Protein AF-A0A972IQ17-F1 (afdb_monomer_lite)

Structure (mmCIF, N/CA/C/O backbone):
data_AF-A0A972IQ17-F1
#
_entry.id   AF-A0A972IQ17-F1
#
loop_
_atom_site.group_PDB
_atom_site.id
_atom_site.type_symbol
_atom_site.label_atom_id
_atom_site.label_alt_id
_atom_site.label_comp_id
_atom_site.label_asym_id
_atom_site.label_entity_id
_atom_site.label_seq_id
_atom_site.pdbx_PDB_ins_code
_atom_site.Cartn_x
_atom_site.Cartn_y
_atom_site.Cartn_z
_atom_site.occupancy
_atom_site.B_iso_or_equiv
_atom_site.auth_seq_id
_atom_site.auth_comp_id
_atom_site.auth_asym_id
_atom_site.auth_atom_id
_atom_site.pdbx_PDB_model_num
ATOM 1 N N . MET A 1 1 ? -52.977 -58.923 52.162 1.00 53.78 1 MET A N 1
ATOM 2 C CA . MET A 1 1 ? -52.801 -57.461 52.337 1.00 53.78 1 MET A CA 1
ATOM 3 C C . MET A 1 1 ? -51.348 -56.978 52.207 1.00 53.78 1 MET A C 1
ATOM 5 O O . MET A 1 1 ? -51.153 -55.845 51.808 1.00 53.78 1 MET A O 1
ATOM 9 N N . LYS A 1 2 ? -50.311 -57.803 52.456 1.00 52.09 2 LYS A N 1
ATOM 10 C CA . LYS A 1 2 ? -48.898 -57.367 52.328 1.00 52.09 2 LYS A CA 1
ATOM 11 C C . LYS A 1 2 ? -48.381 -57.250 50.879 1.00 52.09 2 LYS A C 1
ATOM 13 O O . LYS A 1 2 ? -47.528 -56.421 50.600 1.00 52.09 2 LYS A O 1
ATOM 18 N N . LYS A 1 3 ? -48.922 -58.045 49.944 1.00 54.53 3 LYS A N 1
ATOM 19 C CA . LYS A 1 3 ? -48.469 -58.087 48.536 1.00 54.53 3 LYS A CA 1
ATOM 20 C C . LYS A 1 3 ? -48.989 -56.920 47.679 1.00 54.53 3 LYS A C 1
ATOM 22 O O . LYS A 1 3 ? -48.329 -56.532 46.728 1.00 54.53 3 LYS A O 1
ATOM 27 N N . THR A 1 4 ? -50.129 -56.328 48.043 1.00 55.25 4 THR A N 1
ATOM 28 C CA . THR A 1 4 ? -50.709 -55.159 47.355 1.00 55.25 4 THR A CA 1
ATOM 29 C C . THR A 1 4 ? -50.085 -53.835 47.806 1.00 55.25 4 THR A C 1
ATOM 31 O O . THR A 1 4 ? -50.036 -52.898 47.022 1.00 55.25 4 THR A O 1
ATOM 34 N N . MET A 1 5 ? -49.533 -53.765 49.025 1.00 56.53 5 MET A N 1
ATOM 35 C CA . MET A 1 5 ? -48.795 -52.586 49.510 1.00 56.53 5 MET A CA 1
ATOM 36 C C . MET A 1 5 ? -47.434 -52.408 48.827 1.00 56.53 5 MET A C 1
ATOM 38 O O . MET A 1 5 ? -47.007 -51.281 48.596 1.00 56.53 5 MET A O 1
ATOM 42 N N . LEU A 1 6 ? -46.765 -53.511 48.472 1.00 59.50 6 LEU A N 1
ATOM 43 C CA . LEU A 1 6 ? -45.456 -53.455 47.819 1.00 59.50 6 LEU A CA 1
ATOM 44 C C . LEU A 1 6 ? -45.562 -52.915 46.382 1.00 59.50 6 LEU A C 1
ATOM 46 O O . LEU A 1 6 ? -44.712 -52.141 45.954 1.00 59.50 6 LEU A O 1
ATOM 50 N N . GLY A 1 7 ? -46.643 -53.260 45.670 1.00 61.09 7 GLY A N 1
ATOM 51 C CA . GLY A 1 7 ? -46.911 -52.763 44.317 1.00 61.09 7 GLY A CA 1
ATOM 52 C C . GLY A 1 7 ? -47.202 -51.261 44.265 1.00 61.09 7 GLY A C 1
ATOM 53 O O . GLY A 1 7 ? -46.714 -50.584 43.368 1.00 61.09 7 GLY A O 1
ATOM 54 N N . VAL A 1 8 ? -47.923 -50.718 45.255 1.00 64.38 8 VAL A N 1
ATOM 55 C CA . VAL A 1 8 ? -48.221 -49.275 45.342 1.00 64.38 8 VAL A CA 1
ATOM 56 C C . VAL A 1 8 ? -46.969 -48.468 45.710 1.00 64.38 8 VAL A C 1
ATOM 58 O O . VAL A 1 8 ? -46.731 -47.422 45.117 1.00 64.38 8 VAL A O 1
ATOM 61 N N . CYS A 1 9 ? -46.103 -48.983 46.592 1.00 58.16 9 CYS A N 1
ATOM 62 C CA . CYS A 1 9 ? -44.811 -48.349 46.887 1.00 58.16 9 CYS A CA 1
ATOM 63 C C . CYS A 1 9 ? -43.863 -48.322 45.677 1.00 58.16 9 CYS A C 1
ATOM 65 O O . CYS A 1 9 ? -43.196 -47.314 45.464 1.00 58.16 9 CYS A O 1
ATOM 67 N N . LEU A 1 10 ? -43.818 -49.388 44.869 1.00 59.97 10 LEU A N 1
ATOM 68 C CA . LEU A 1 10 ? -42.999 -49.446 43.649 1.00 59.97 10 LEU A CA 1
ATOM 69 C C . LEU A 1 10 ? -43.520 -48.520 42.540 1.00 59.97 10 LEU A C 1
ATOM 71 O O . LEU A 1 10 ? -42.723 -47.938 41.808 1.00 59.97 10 LEU A O 1
ATOM 75 N N . LEU A 1 11 ? -44.839 -48.327 42.454 1.00 58.97 11 LEU A N 1
ATOM 76 C CA . LEU A 1 11 ? -45.450 -47.404 41.496 1.00 58.97 11 LEU A CA 1
ATOM 77 C C . LEU A 1 11 ? -45.234 -45.936 41.912 1.00 58.97 11 LEU A C 1
ATOM 79 O O . LEU A 1 11 ? -44.922 -45.103 41.063 1.00 58.97 11 LEU A O 1
ATOM 83 N N . CYS A 1 12 ? -45.268 -45.630 43.215 1.00 55.38 12 CYS A N 1
ATOM 84 C CA . CYS A 1 12 ? -44.908 -44.309 43.748 1.00 55.38 12 CYS A CA 1
ATOM 85 C C . CYS A 1 12 ? -43.408 -43.986 43.619 1.00 55.38 12 CYS A C 1
ATOM 87 O O . CYS A 1 12 ? -43.056 -42.821 43.441 1.00 55.38 12 CYS A O 1
ATOM 89 N N . LEU A 1 13 ? -42.524 -44.991 43.650 1.00 53.56 13 LEU A N 1
ATOM 90 C CA . LEU A 1 13 ? -41.079 -44.786 43.480 1.00 53.56 13 LEU A CA 1
ATOM 91 C C . LEU A 1 13 ? -40.700 -44.342 42.055 1.00 53.56 13 LEU A C 1
ATOM 93 O O . LEU A 1 13 ? -39.652 -43.735 41.865 1.00 53.56 13 LEU A O 1
ATOM 97 N N . SER A 1 14 ? -41.560 -44.597 41.061 1.00 49.41 14 SER A N 1
ATOM 98 C CA . SER A 1 14 ? -41.333 -44.177 39.669 1.00 49.41 14 SER A CA 1
ATOM 99 C C . SER A 1 14 ? -41.594 -42.684 39.405 1.00 49.41 14 SER A C 1
ATOM 101 O O . SER A 1 14 ? -41.177 -42.173 38.370 1.00 49.41 14 SER A O 1
ATOM 103 N N . VAL A 1 15 ? -42.236 -41.967 40.340 1.00 53.59 15 VAL A N 1
ATOM 104 C CA . VAL A 1 15 ? -42.603 -40.539 40.193 1.00 53.59 15 VAL A CA 1
ATOM 105 C C . VAL A 1 15 ? -41.709 -39.612 41.037 1.00 53.59 15 VAL A C 1
ATOM 107 O O . VAL A 1 15 ? -41.865 -38.396 41.021 1.00 53.59 15 VAL A O 1
ATOM 110 N N . ALA A 1 16 ? -40.701 -40.148 41.727 1.00 46.53 16 ALA A N 1
ATOM 111 C CA . ALA A 1 16 ? -39.749 -39.358 42.509 1.00 46.53 16 ALA A CA 1
ATOM 112 C C . ALA A 1 16 ? -38.417 -39.143 41.768 1.00 46.53 16 ALA A C 1
ATOM 114 O O . ALA A 1 16 ? -37.347 -39.347 42.332 1.00 46.53 16 ALA A O 1
ATOM 115 N N . ILE A 1 17 ? -38.467 -38.706 40.507 1.00 49.03 17 ILE A N 1
ATOM 116 C CA . ILE A 1 17 ? -37.318 -38.055 39.862 1.00 49.03 17 ILE A CA 1
ATOM 117 C C . ILE A 1 17 ? -37.620 -36.556 39.824 1.00 49.03 17 ILE A C 1
ATOM 119 O O . ILE A 1 17 ? -37.867 -35.977 38.774 1.00 49.03 17 ILE A O 1
ATOM 123 N N . PHE A 1 18 ? -37.579 -35.900 40.985 1.00 49.50 18 PHE A N 1
ATOM 124 C CA . PHE A 1 18 ? -37.233 -34.475 41.024 1.00 49.50 18 PHE A CA 1
ATOM 125 C C . PHE A 1 18 ? -35.706 -34.379 40.930 1.00 49.50 18 PHE A C 1
ATOM 127 O O . PHE A 1 18 ? -35.018 -33.964 41.856 1.00 49.50 18 PHE A O 1
ATOM 134 N N . GLY A 1 19 ? -35.173 -34.897 39.824 1.00 46.00 19 GLY A N 1
ATOM 135 C CA . GLY A 1 19 ? -33.771 -34.778 39.477 1.00 46.00 19 GLY A CA 1
ATOM 136 C C . GLY A 1 19 ? -33.577 -33.421 38.832 1.00 46.00 19 GLY A C 1
ATOM 137 O O . GLY A 1 19 ? -34.254 -33.116 37.851 1.00 46.00 19 GLY A O 1
ATOM 138 N N . VAL A 1 20 ? -32.682 -32.621 39.412 1.00 50.81 20 VAL A N 1
ATOM 139 C CA . VAL A 1 20 ? -32.040 -31.461 38.781 1.00 50.81 20 VAL A CA 1
ATOM 140 C C . VAL A 1 20 ? -31.928 -31.736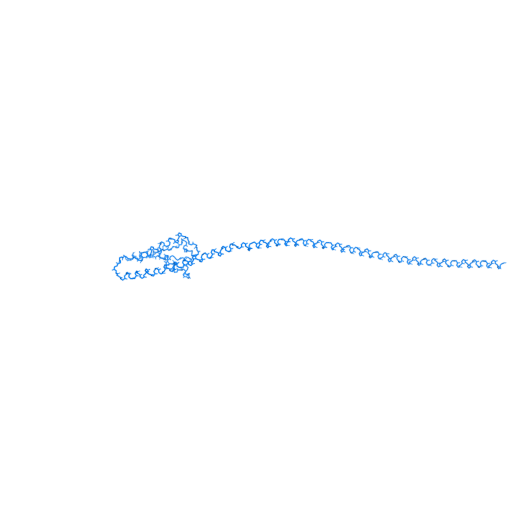 37.284 1.00 50.81 20 VAL A C 1
ATOM 142 O O . VAL A 1 20 ? -31.262 -32.696 36.910 1.00 50.81 20 VAL A O 1
ATOM 145 N N . ILE A 1 21 ? -32.624 -30.967 36.440 1.00 58.62 21 ILE A N 1
ATOM 146 C CA . ILE A 1 21 ? -32.480 -31.104 34.988 1.00 58.62 21 ILE A CA 1
ATOM 147 C C . ILE A 1 21 ? -31.038 -30.686 34.694 1.00 58.62 21 ILE A C 1
ATOM 149 O O . ILE A 1 21 ? -30.723 -29.506 34.875 1.00 58.62 21 ILE A O 1
ATOM 153 N N . PRO A 1 22 ? -30.141 -31.618 34.319 1.00 66.44 22 PRO A N 1
ATOM 154 C CA . PRO A 1 22 ? -28.774 -31.244 34.024 1.00 66.44 22 PRO A CA 1
ATOM 155 C C . PRO A 1 22 ? -28.810 -30.361 32.780 1.00 66.44 22 PRO A C 1
ATOM 157 O O . PRO A 1 22 ? -29.336 -30.758 31.738 1.00 66.44 22 PRO A O 1
ATOM 160 N N . LEU A 1 23 ? -28.291 -29.143 32.909 1.00 80.88 23 LEU A N 1
ATOM 161 C CA . LEU A 1 23 ? -28.178 -28.241 31.775 1.00 80.88 23 LEU A CA 1
ATOM 162 C C . LEU A 1 23 ? -27.170 -28.823 30.789 1.00 80.88 23 LEU A C 1
ATOM 164 O O . LEU A 1 23 ? -26.055 -29.188 31.164 1.00 80.88 23 LEU A O 1
ATOM 168 N N . LYS A 1 24 ? -27.564 -28.908 29.521 1.00 84.38 24 LYS A N 1
ATOM 169 C CA . LYS A 1 24 ? -26.762 -29.527 28.458 1.00 84.38 24 LYS A CA 1
ATOM 170 C C . LYS A 1 24 ? -25.405 -28.840 28.256 1.00 84.38 24 LYS A C 1
ATOM 172 O O . LYS A 1 24 ? -24.442 -29.484 27.850 1.00 84.38 24 LYS A O 1
ATOM 177 N N . ASP A 1 25 ? -25.353 -27.539 28.495 1.00 85.62 25 ASP A N 1
ATOM 178 C CA . ASP A 1 25 ? -24.248 -26.636 28.174 1.00 85.62 25 ASP A CA 1
ATOM 179 C C . ASP A 1 25 ? -23.495 -26.110 29.405 1.00 85.62 25 ASP A C 1
ATOM 181 O O . ASP A 1 25 ? -22.476 -25.443 29.255 1.00 85.62 25 ASP A O 1
ATOM 185 N N . VAL A 1 26 ? -23.943 -26.444 30.617 1.00 87.31 26 VAL A N 1
ATOM 186 C CA . VAL A 1 26 ? -23.238 -26.110 31.860 1.00 87.31 26 VAL A CA 1
ATOM 187 C C . VAL A 1 26 ? -22.813 -27.413 32.524 1.00 87.31 26 VAL A C 1
ATOM 189 O O . VAL A 1 26 ? -23.532 -27.987 33.338 1.00 87.31 26 VAL A O 1
ATOM 192 N N . THR A 1 27 ? -21.643 -27.920 32.131 1.00 87.06 27 THR A N 1
ATOM 193 C CA . THR A 1 27 ? -21.085 -29.163 32.681 1.00 87.06 27 THR A CA 1
ATOM 194 C C . THR A 1 27 ? -20.541 -28.954 34.100 1.00 87.06 27 THR A C 1
ATOM 196 O O . THR A 1 27 ? -20.173 -27.830 34.439 1.00 87.06 27 THR A O 1
ATOM 199 N N . PRO A 1 28 ? -20.388 -30.013 34.923 1.00 85.06 28 PRO A N 1
ATOM 200 C CA . PRO A 1 28 ? -19.827 -29.904 36.279 1.00 85.06 28 PRO A CA 1
ATOM 201 C C . PRO A 1 28 ? -18.437 -29.259 36.375 1.00 85.06 28 PRO A C 1
ATOM 203 O O . PRO A 1 28 ? -18.060 -28.753 37.424 1.00 85.06 28 PRO A O 1
ATOM 206 N N . SER A 1 29 ? -17.662 -29.272 35.287 1.00 87.25 29 SER A N 1
ATOM 207 C CA . SER A 1 29 ? -16.348 -28.626 35.201 1.00 87.25 29 SER A CA 1
ATOM 208 C C . SER A 1 29 ? -16.414 -27.133 34.851 1.00 87.25 29 SER A C 1
ATOM 210 O O . SER A 1 29 ? -15.381 -26.467 34.830 1.00 87.25 29 SER A O 1
ATOM 212 N N . HIS A 1 30 ? -17.590 -26.610 34.496 1.00 88.88 30 HIS A N 1
ATOM 213 C CA . HIS A 1 30 ? -17.769 -25.220 34.098 1.00 88.88 30 HIS A CA 1
ATOM 214 C C . HIS A 1 30 ? -17.728 -24.309 35.332 1.00 88.88 30 HIS A C 1
ATOM 216 O O . HIS A 1 30 ? -18.384 -24.583 36.332 1.00 88.88 30 HIS A O 1
ATOM 222 N N . TRP A 1 31 ? -17.012 -23.184 35.259 1.00 91.25 31 TRP A N 1
ATOM 223 C CA . TRP A 1 31 ? -16.843 -22.260 36.395 1.00 91.25 31 TRP A CA 1
ATOM 224 C C . TRP A 1 31 ? -18.179 -21.755 36.971 1.00 91.25 31 TRP A C 1
ATOM 226 O O . TRP A 1 31 ? -18.290 -21.491 38.164 1.00 91.25 31 TRP A O 1
ATOM 236 N N . ALA A 1 32 ? -19.204 -21.633 36.122 1.00 89.19 32 ALA A N 1
ATOM 237 C CA . ALA A 1 32 ? -20.535 -21.171 36.511 1.00 89.19 32 ALA A CA 1
ATOM 238 C C . ALA A 1 32 ? -21.456 -22.287 37.034 1.00 89.19 32 ALA A C 1
ATOM 240 O O . ALA A 1 32 ? -22.571 -21.984 37.453 1.00 89.19 32 ALA A O 1
ATOM 241 N N . TYR A 1 33 ? -21.028 -23.554 37.001 1.00 89.25 33 TYR A N 1
ATOM 242 C CA . TYR A 1 33 ? -21.880 -24.710 37.287 1.00 89.25 33 TYR A CA 1
ATOM 243 C C . TYR A 1 33 ? -22.588 -24.602 38.637 1.00 89.25 33 TYR A C 1
ATOM 245 O O . TYR A 1 33 ? -23.817 -24.591 38.685 1.00 89.25 33 TYR A O 1
ATOM 253 N N . GLU A 1 34 ? -21.827 -24.421 39.717 1.00 88.56 34 GLU A N 1
ATOM 254 C CA . GLU A 1 34 ? -22.381 -24.341 41.074 1.00 88.56 34 GLU A CA 1
ATOM 255 C C . GLU A 1 34 ? -23.342 -23.157 41.231 1.00 88.56 34 GLU A C 1
ATOM 257 O O . GLU A 1 34 ? -24.411 -23.281 41.827 1.00 88.56 34 GLU A O 1
ATOM 262 N N . SER A 1 35 ? -22.990 -22.008 40.646 1.00 89.69 35 SER A N 1
ATOM 263 C CA . SER A 1 35 ? -23.798 -20.788 40.730 1.00 89.69 35 SER A CA 1
ATOM 264 C C . SER A 1 35 ? -25.118 -20.936 39.976 1.00 89.69 35 SER A C 1
ATOM 266 O O . SER A 1 35 ? -26.182 -20.601 40.498 1.00 89.69 35 SER A O 1
ATOM 268 N N . VAL A 1 36 ? -25.066 -21.458 38.751 1.00 89.25 36 VAL A N 1
ATOM 269 C CA . VAL A 1 36 ? -26.247 -21.656 37.905 1.00 89.25 36 VAL A CA 1
ATOM 270 C C . VAL A 1 36 ? -27.157 -22.721 38.507 1.00 89.25 36 VAL A C 1
ATOM 272 O O . VAL A 1 36 ? -28.363 -22.493 38.614 1.00 89.25 36 VAL A O 1
ATOM 275 N N . GLN A 1 37 ? -26.591 -23.840 38.967 1.00 87.56 37 GLN A N 1
ATOM 276 C CA . GLN A 1 37 ? -27.351 -24.897 39.626 1.00 87.56 37 GLN A CA 1
ATOM 277 C C . GLN A 1 37 ? -28.067 -24.355 40.868 1.00 87.56 37 GLN A C 1
ATOM 279 O O . GLN A 1 37 ? -29.280 -24.523 40.994 1.00 87.56 37 GLN A O 1
ATOM 284 N N . TYR A 1 38 ? -27.359 -23.621 41.731 1.00 87.44 38 TYR A N 1
ATOM 285 C CA . TYR A 1 38 ? -27.950 -23.018 42.924 1.00 87.44 38 TYR A CA 1
ATOM 286 C C . TYR A 1 38 ? -29.120 -22.085 42.582 1.00 87.44 38 TYR A C 1
ATOM 288 O O . TYR A 1 38 ? -30.189 -22.157 43.191 1.00 87.44 38 TYR A O 1
ATOM 296 N N . LEU A 1 39 ? -28.960 -21.215 41.582 1.00 89.12 39 LEU A N 1
ATOM 297 C CA . LEU A 1 39 ? -30.011 -20.273 41.192 1.00 89.12 39 LEU A CA 1
ATOM 298 C C . LEU A 1 39 ? -31.231 -20.962 40.563 1.00 89.12 39 LEU A C 1
ATOM 300 O O . LEU A 1 39 ? -32.353 -20.481 40.750 1.00 89.12 39 LEU A O 1
ATOM 304 N N . ILE A 1 40 ? -31.036 -22.078 39.858 1.00 87.44 40 ILE A N 1
ATOM 305 C CA . ILE A 1 40 ? -32.126 -22.904 39.320 1.00 87.44 40 ILE A CA 1
ATOM 306 C C . ILE A 1 40 ? -32.856 -23.640 40.442 1.00 87.44 40 ILE A C 1
ATOM 308 O O . ILE A 1 40 ? -34.085 -23.615 40.486 1.00 87.44 40 ILE A O 1
ATOM 312 N N . GLU A 1 41 ? -32.128 -24.221 41.397 1.00 85.44 41 GLU A N 1
ATOM 313 C CA . GLU A 1 41 ? -32.715 -24.874 42.575 1.00 85.44 41 GLU A CA 1
ATOM 314 C C . GLU A 1 41 ? -33.543 -23.901 43.421 1.00 85.44 41 GLU A C 1
ATOM 316 O O . GLU A 1 41 ? -34.579 -24.265 43.981 1.00 85.44 41 GLU A O 1
ATOM 321 N N . LYS A 1 42 ? -33.119 -22.634 43.495 1.00 86.31 42 LYS A N 1
ATOM 322 C CA . LYS A 1 42 ? -33.891 -21.564 44.142 1.00 86.31 42 LYS A CA 1
ATOM 323 C C . LYS A 1 42 ? -35.027 -21.013 43.272 1.00 86.31 42 LYS A C 1
ATOM 325 O O . LYS A 1 42 ? -35.807 -20.199 43.758 1.00 86.31 42 LYS A O 1
ATOM 330 N N . GLY A 1 43 ? -35.149 -21.435 42.014 1.00 86.19 43 GLY A N 1
ATOM 331 C CA . GLY A 1 43 ? -36.178 -20.973 41.076 1.00 86.19 43 GLY A CA 1
ATOM 332 C C . GLY A 1 43 ? -35.986 -19.536 40.574 1.00 86.19 43 GLY A C 1
ATOM 333 O O . GLY A 1 43 ? -36.906 -18.971 39.967 1.00 86.19 43 GLY A O 1
ATOM 334 N N . ILE A 1 44 ? -34.813 -18.939 40.822 1.00 89.25 44 ILE A N 1
ATOM 335 C CA . ILE A 1 44 ? -34.443 -17.586 40.374 1.00 89.25 44 ILE A CA 1
ATOM 336 C C . ILE A 1 44 ? -34.221 -17.597 38.863 1.00 89.25 44 ILE A C 1
ATOM 338 O O . ILE A 1 44 ? -34.775 -16.758 38.150 1.00 89.25 44 ILE A O 1
ATOM 342 N N . LEU A 1 45 ? -33.458 -18.581 38.387 1.00 88.69 45 LEU A N 1
ATOM 343 C CA . LEU A 1 45 ? -33.209 -18.828 36.971 1.00 88.69 45 LEU A CA 1
ATOM 344 C C . LEU A 1 45 ? -33.934 -20.093 36.513 1.00 88.69 45 LEU A C 1
ATOM 346 O O . LEU A 1 45 ? -34.264 -20.968 37.310 1.00 88.69 45 LEU A O 1
ATOM 350 N N . THR A 1 46 ? -34.182 -20.180 35.213 1.00 83.81 46 THR A N 1
ATOM 351 C CA . THR A 1 46 ? -34.757 -21.357 34.557 1.00 83.81 46 THR A CA 1
ATOM 352 C C . THR A 1 46 ? -33.981 -21.617 33.276 1.00 83.81 46 THR A C 1
ATOM 354 O O . THR A 1 46 ? -33.692 -20.667 32.549 1.00 83.81 46 THR A O 1
ATOM 357 N N . GLY A 1 47 ? -33.664 -22.882 32.998 1.00 81.38 47 GLY A N 1
ATOM 358 C CA . GLY A 1 47 ? -33.147 -23.281 31.691 1.00 81.38 47 GLY A CA 1
ATOM 359 C C . GLY A 1 47 ? -34.185 -23.085 30.583 1.00 81.38 47 GLY A C 1
ATOM 360 O O . GLY A 1 47 ? -35.370 -22.844 30.839 1.00 81.38 47 GLY A O 1
ATOM 361 N N . LEU A 1 48 ? -33.730 -23.191 29.345 1.00 83.31 48 LEU A N 1
ATOM 362 C CA . LEU A 1 48 ? -34.564 -23.161 28.154 1.00 83.31 48 LEU A CA 1
ATOM 363 C C . LEU A 1 48 ? -35.279 -24.507 27.943 1.00 83.31 48 LEU A C 1
ATOM 365 O O . LEU A 1 48 ? -34.862 -25.528 28.496 1.00 83.31 48 LEU A O 1
ATOM 369 N N . PRO A 1 49 ? -36.350 -24.544 27.125 1.00 82.44 49 PRO A N 1
ATOM 370 C CA . PRO A 1 49 ? -37.097 -25.776 26.854 1.00 82.44 49 PRO A CA 1
ATOM 371 C C . PRO A 1 49 ? -36.258 -26.899 26.231 1.00 82.44 49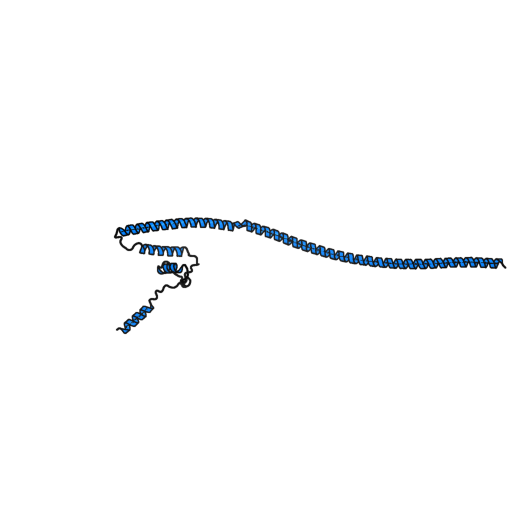 PRO A C 1
ATOM 373 O O . PRO A 1 49 ? -36.613 -28.067 26.347 1.00 82.44 49 PRO A O 1
ATOM 376 N N . ASP A 1 50 ? -35.152 -26.550 25.570 1.00 81.50 50 ASP A N 1
ATOM 377 C CA . ASP A 1 50 ? -34.196 -27.491 24.980 1.00 81.50 50 ASP A CA 1
ATOM 378 C C . ASP A 1 50 ? -33.180 -28.053 25.996 1.00 81.50 50 ASP A C 1
ATOM 380 O O . ASP A 1 50 ? -32.307 -28.843 25.629 1.00 81.50 50 ASP A O 1
ATOM 384 N N . GLY A 1 51 ? -33.291 -27.655 27.268 1.00 82.06 51 GLY A N 1
ATOM 385 C CA . GLY A 1 51 ? -32.407 -28.073 28.352 1.00 82.06 51 GLY A CA 1
ATOM 386 C C . GLY A 1 51 ? -31.074 -27.324 28.401 1.00 82.06 51 GLY A C 1
ATOM 387 O O . GLY A 1 51 ? -30.180 -27.759 29.125 1.00 82.06 51 GLY A O 1
ATOM 388 N N . SER A 1 52 ? -30.908 -26.233 27.648 1.00 87.06 52 SER A N 1
ATOM 389 C CA . SER A 1 52 ? -29.716 -25.375 27.704 1.00 87.06 52 SER A CA 1
ATOM 390 C C . SER A 1 52 ? -29.908 -24.153 28.612 1.00 87.06 52 SER A C 1
ATOM 392 O O . SER A 1 52 ? -31.030 -23.762 28.933 1.00 87.06 52 SER A O 1
ATOM 394 N N . PHE A 1 53 ? -28.811 -23.544 29.050 1.00 87.38 53 PHE A N 1
ATOM 395 C CA . PHE A 1 53 ? -28.788 -22.280 29.789 1.00 87.38 53 PHE A CA 1
ATOM 396 C C . PHE A 1 53 ? -28.438 -21.086 28.892 1.00 87.38 53 PHE A C 1
ATOM 398 O O . PHE A 1 53 ? -28.908 -19.979 29.136 1.00 87.38 53 PHE A O 1
ATOM 405 N N . GLN A 1 54 ? -27.643 -21.326 27.847 1.00 87.69 54 GLN A N 1
ATOM 406 C CA . GLN A 1 54 ? -27.071 -20.353 26.918 1.00 87.69 54 GLN A CA 1
ATOM 407 C C . GLN A 1 54 ? -26.280 -19.246 27.624 1.00 87.69 54 GLN A C 1
ATOM 409 O O . GLN A 1 54 ? -26.560 -18.063 27.458 1.00 87.69 54 GLN A O 1
ATOM 414 N N . GLY A 1 55 ? -25.256 -19.629 28.393 1.00 82.69 55 GLY A N 1
ATOM 415 C CA . GLY A 1 55 ? -24.443 -18.681 29.173 1.00 82.69 55 GLY A CA 1
ATOM 416 C C . GLY A 1 55 ? -23.758 -17.575 28.354 1.00 82.69 55 GLY A C 1
ATOM 417 O O . GLY A 1 55 ? -23.549 -16.484 28.873 1.00 82.69 55 GLY A O 1
ATOM 418 N N . GLU A 1 56 ? -23.463 -17.831 27.077 1.00 84.00 56 GLU A N 1
ATOM 419 C CA . GLU A 1 56 ? -22.846 -16.864 26.152 1.00 84.00 56 GLU A CA 1
ATOM 420 C C . GLU A 1 56 ? -23.867 -15.939 25.458 1.00 84.00 56 GLU A C 1
ATOM 422 O O . GLU A 1 56 ? -23.489 -15.015 24.737 1.00 84.00 56 GLU A O 1
ATOM 427 N N . ALA A 1 57 ? -25.172 -16.177 25.629 1.00 84.75 57 ALA A N 1
ATOM 428 C CA . ALA A 1 57 ? -26.205 -15.346 25.020 1.00 84.75 57 ALA A CA 1
ATOM 429 C C . ALA A 1 57 ? -26.417 -14.039 25.801 1.00 84.75 57 ALA A C 1
ATOM 431 O O . ALA A 1 57 ? -26.292 -13.974 27.025 1.00 84.75 57 ALA A O 1
ATOM 432 N N . TYR A 1 58 ? -26.806 -12.978 25.089 1.00 84.62 58 TYR A N 1
ATOM 433 C CA . TYR A 1 58 ? -27.120 -11.698 25.719 1.00 84.62 58 TYR A CA 1
ATOM 434 C C . TYR A 1 58 ? -28.366 -11.800 26.607 1.00 84.62 58 TYR A C 1
ATOM 436 O O . TYR A 1 58 ? -29.460 -12.121 26.142 1.00 84.62 58 TYR A O 1
ATOM 444 N N . LEU A 1 59 ? -28.214 -11.438 27.883 1.00 85.31 59 LEU A N 1
ATOM 445 C CA . LEU A 1 59 ? -29.326 -11.321 28.821 1.00 85.31 59 LEU A CA 1
ATOM 446 C C . LEU A 1 59 ? -30.165 -10.077 28.503 1.00 85.31 59 LEU A C 1
ATOM 448 O O . LEU A 1 59 ? -29.672 -8.947 28.542 1.00 85.31 59 LEU A O 1
ATOM 452 N N . THR A 1 60 ? -31.459 -10.256 28.237 1.00 88.50 60 THR A N 1
ATOM 453 C CA . THR A 1 60 ? -32.355 -9.110 28.026 1.00 88.50 60 THR A CA 1
ATOM 454 C C . THR A 1 60 ? -32.650 -8.387 29.342 1.00 88.50 60 THR A C 1
ATOM 456 O O . THR A 1 60 ? -32.719 -8.995 30.413 1.00 88.50 60 THR A O 1
ATOM 459 N N . ARG A 1 61 ? -32.925 -7.076 29.268 1.00 87.25 61 ARG A N 1
ATOM 460 C CA . ARG A 1 61 ? -33.337 -6.281 30.443 1.00 87.25 61 ARG A CA 1
ATOM 461 C C . ARG A 1 61 ? -34.564 -6.875 31.151 1.00 87.25 61 ARG A C 1
ATOM 463 O O . ARG A 1 61 ? -34.602 -6.880 32.374 1.00 87.25 61 ARG A O 1
ATOM 470 N N . TYR A 1 62 ? -35.521 -7.431 30.401 1.00 87.69 62 TYR A N 1
ATOM 471 C CA . TYR A 1 62 ? -36.703 -8.095 30.963 1.00 87.69 62 TYR A CA 1
ATOM 472 C C . TYR A 1 62 ? -36.342 -9.342 31.777 1.00 87.69 62 TYR A C 1
ATOM 474 O O . TYR A 1 62 ? -36.816 -9.499 32.901 1.00 87.69 62 TYR A O 1
ATOM 482 N N . GLN A 1 63 ? -35.477 -10.207 31.242 1.00 84.38 63 GLN A N 1
ATOM 483 C CA . GLN A 1 63 ? -35.033 -11.414 31.946 1.00 84.38 63 GLN A CA 1
ATOM 484 C C . GLN A 1 63 ? -34.248 -11.066 33.214 1.00 84.38 63 GLN A C 1
ATOM 486 O O . GLN A 1 63 ? -34.477 -11.672 34.261 1.00 84.38 63 GLN A O 1
ATOM 491 N N . PHE A 1 64 ? -33.389 -10.043 33.148 1.00 88.44 64 PHE A N 1
ATOM 492 C CA . PHE A 1 64 ? -32.668 -9.548 34.317 1.00 88.44 64 PHE A CA 1
ATOM 493 C C . PHE A 1 64 ? -33.622 -9.053 35.417 1.00 88.44 64 PHE A C 1
ATOM 495 O O . PHE A 1 64 ? -33.500 -9.466 36.571 1.00 88.44 64 PHE A O 1
ATOM 502 N N . SER A 1 65 ? -34.616 -8.225 35.072 1.00 89.06 65 SER A N 1
ATOM 503 C CA . SER A 1 65 ? -35.592 -7.708 36.042 1.00 89.06 65 SER A CA 1
ATOM 504 C C . SER A 1 65 ? -36.403 -8.818 36.717 1.00 89.06 65 SER A C 1
ATOM 506 O O . SER A 1 65 ? -36.609 -8.773 37.930 1.00 89.06 65 SER A O 1
ATOM 508 N N . VAL A 1 66 ? -36.828 -9.837 35.962 1.00 89.56 66 VAL A N 1
ATOM 509 C CA . VAL A 1 66 ? -37.571 -10.982 36.515 1.00 89.56 66 VAL A CA 1
ATOM 510 C C . VAL A 1 66 ? -36.704 -11.790 37.485 1.00 89.56 66 VAL A C 1
ATOM 512 O O . VAL A 1 66 ? -37.173 -12.142 38.569 1.00 89.56 66 VAL A O 1
ATOM 515 N N . ALA A 1 67 ? -35.443 -12.054 37.133 1.00 89.12 67 ALA A N 1
ATOM 516 C CA . ALA A 1 67 ? -34.513 -12.759 38.014 1.00 89.12 67 ALA A CA 1
ATOM 517 C C . ALA A 1 67 ? -34.262 -11.976 39.316 1.00 89.12 67 ALA A C 1
ATOM 519 O O . ALA A 1 67 ? -34.307 -12.555 40.402 1.00 89.12 67 ALA A O 1
ATOM 520 N N . MET A 1 68 ? -34.085 -10.653 39.229 1.00 91.88 68 MET A N 1
ATOM 521 C CA . MET A 1 68 ? -33.919 -9.792 40.406 1.00 91.88 68 MET A CA 1
ATOM 522 C C . MET A 1 68 ? -35.144 -9.787 41.314 1.00 91.88 68 MET A C 1
ATOM 524 O O . MET A 1 68 ? -35.005 -9.947 42.525 1.00 91.88 68 MET A O 1
ATOM 528 N N . TYR A 1 69 ? -36.346 -9.684 40.749 1.00 91.69 69 TYR A N 1
ATOM 529 C CA . TYR A 1 69 ? -37.580 -9.731 41.532 1.00 91.69 69 TYR A CA 1
ATOM 530 C C . TYR A 1 69 ? -37.726 -11.046 42.315 1.00 91.69 69 TYR A C 1
ATOM 532 O O . TYR A 1 69 ? -38.046 -11.037 43.504 1.00 91.69 69 TYR A O 1
ATOM 540 N N . LYS A 1 70 ? -37.422 -12.184 41.679 1.00 90.19 70 LYS A N 1
ATOM 541 C CA . LYS A 1 70 ? -37.437 -13.498 42.341 1.00 90.19 70 LYS A CA 1
ATOM 542 C C . LYS A 1 70 ? -36.375 -13.615 43.436 1.00 90.19 70 LYS A C 1
ATOM 544 O O . LYS A 1 70 ? -36.650 -14.177 44.495 1.00 90.19 70 LYS A O 1
ATOM 549 N N . ALA A 1 71 ? -35.179 -13.080 43.198 1.00 89.44 71 ALA A N 1
ATOM 550 C CA . ALA A 1 71 ? -34.115 -13.061 44.196 1.00 89.44 71 ALA A CA 1
ATOM 551 C C . ALA A 1 71 ? -34.515 -12.234 45.431 1.00 89.44 71 ALA A C 1
ATOM 553 O O . ALA A 1 71 ? -34.328 -12.700 46.555 1.00 89.44 71 ALA A O 1
ATOM 554 N N . PHE A 1 72 ? -35.134 -11.062 45.240 1.00 86.50 72 PHE A N 1
ATOM 555 C CA . PHE A 1 72 ? -35.623 -10.236 46.348 1.00 86.50 72 PHE A CA 1
ATOM 556 C C . PHE A 1 72 ? -36.715 -10.924 47.164 1.00 86.50 72 PHE A C 1
ATOM 558 O O . PHE A 1 72 ? -36.614 -10.945 48.386 1.00 86.50 72 PHE A O 1
ATOM 565 N N . GLN A 1 73 ? -37.688 -11.580 46.528 1.00 86.06 73 GLN A N 1
ATOM 566 C CA . GLN A 1 73 ? -38.708 -12.335 47.268 1.00 86.06 73 GLN A CA 1
ATOM 567 C C . GLN A 1 73 ? -38.114 -13.453 48.134 1.00 86.06 73 GLN A C 1
ATOM 569 O O . GLN A 1 73 ? -38.567 -13.697 49.252 1.00 86.06 73 GLN A O 1
ATOM 574 N N . LEU A 1 74 ? -37.090 -14.150 47.632 1.00 84.50 74 LEU A N 1
ATOM 575 C CA . LEU A 1 74 ? -36.404 -15.177 48.415 1.00 84.50 74 LEU A CA 1
ATOM 576 C C . LEU A 1 74 ? -35.637 -14.584 49.594 1.00 84.50 74 LEU A C 1
ATOM 578 O O . LEU A 1 74 ? -35.591 -15.207 50.654 1.00 84.50 74 LEU A O 1
ATOM 582 N N . LEU A 1 75 ? -35.040 -13.406 49.415 1.00 82.69 75 LEU A N 1
ATOM 583 C CA . LEU A 1 75 ? -34.384 -12.684 50.498 1.00 82.69 75 LEU A CA 1
ATOM 584 C C . LEU A 1 75 ? -35.399 -12.237 51.550 1.00 82.69 75 LEU A C 1
ATOM 586 O O . LEU A 1 75 ? -35.187 -12.526 52.720 1.00 82.69 75 LEU A O 1
ATOM 590 N N . GLU A 1 76 ? -36.521 -11.637 51.156 1.00 76.88 76 GLU A N 1
ATOM 591 C CA . GLU A 1 76 ? -37.584 -11.216 52.082 1.00 76.88 76 GLU A CA 1
ATOM 592 C C . GLU A 1 76 ? -38.137 -12.395 52.892 1.00 76.88 76 GLU A C 1
ATOM 594 O O . GLU A 1 76 ? -38.258 -12.307 54.114 1.00 76.88 76 GLU A O 1
ATOM 599 N N . ARG A 1 77 ? -38.383 -13.537 52.237 1.00 75.38 77 ARG A N 1
ATOM 600 C CA . ARG A 1 77 ? -38.874 -14.752 52.903 1.00 75.38 77 ARG A CA 1
ATOM 601 C C . ARG A 1 77 ? -37.888 -15.318 53.929 1.00 75.38 77 ARG A C 1
ATOM 603 O O . ARG A 1 77 ? -38.316 -15.871 54.936 1.00 75.38 77 ARG A O 1
ATOM 610 N N . ASN A 1 78 ? -36.586 -15.233 53.663 1.00 70.38 78 ASN A N 1
ATOM 611 C CA . ASN A 1 78 ? -35.556 -15.786 54.549 1.00 70.38 78 ASN A CA 1
ATOM 612 C C . ASN A 1 78 ? -35.061 -14.775 55.598 1.00 70.38 78 ASN A C 1
ATOM 614 O O . ASN A 1 78 ? -34.506 -15.189 56.611 1.00 70.38 78 ASN A O 1
ATOM 618 N N . ALA A 1 79 ? -35.243 -13.473 55.362 1.00 64.75 79 ALA A N 1
ATOM 619 C CA . ALA A 1 79 ? -34.834 -12.406 56.272 1.00 64.75 79 ALA A CA 1
ATOM 620 C C . ALA A 1 79 ? -35.842 -12.166 57.410 1.00 64.75 79 ALA A C 1
ATOM 622 O O . ALA A 1 79 ? -35.464 -11.593 58.428 1.00 64.75 79 ALA A O 1
ATOM 623 N N . PHE A 1 80 ? -37.092 -12.626 57.271 1.00 58.94 80 PHE A N 1
ATOM 624 C CA . PHE A 1 80 ? -38.131 -12.456 58.291 1.00 58.94 80 PHE A CA 1
ATOM 625 C C . PHE A 1 80 ? -38.956 -13.741 58.514 1.00 58.94 80 PHE A C 1
ATOM 627 O O . PHE A 1 80 ? -40.117 -13.811 58.101 1.00 58.94 80 PHE A O 1
ATOM 634 N N . PRO A 1 81 ? -38.402 -14.780 59.171 1.00 52.94 81 PRO A N 1
ATOM 635 C CA . PRO A 1 81 ? -39.234 -15.785 59.825 1.00 52.94 81 PRO A CA 1
ATOM 636 C C . PRO A 1 81 ? -39.979 -15.100 60.987 1.00 52.94 81 PRO A C 1
ATOM 638 O O . PRO A 1 81 ? -39.430 -14.214 61.633 1.00 52.94 81 PRO A O 1
ATOM 641 N N . GLY A 1 82 ? -41.248 -15.444 61.197 1.00 57.97 82 GLY A N 1
ATOM 642 C CA . GLY A 1 82 ? -42.163 -14.712 62.080 1.00 57.97 82 GLY A CA 1
ATOM 643 C C . GLY A 1 82 ? -41.632 -14.346 63.480 1.00 57.97 82 GLY A C 1
ATOM 644 O O . GLY A 1 82 ? -40.886 -15.096 64.092 1.00 57.97 82 GLY A O 1
ATOM 645 N N . GLU A 1 83 ? -42.117 -13.196 63.964 1.00 51.44 83 GLU A N 1
ATOM 646 C CA . GLU A 1 83 ? -42.173 -12.739 65.366 1.00 51.44 83 GLU A CA 1
ATOM 647 C C . GLU A 1 83 ? -40.832 -12.545 66.119 1.00 51.44 83 GLU A C 1
ATOM 649 O O . GLU A 1 83 ? -40.302 -13.432 66.779 1.00 51.44 83 GLU A O 1
ATOM 654 N N . VAL A 1 84 ? -40.312 -11.308 66.087 1.00 53.62 84 VAL A N 1
ATOM 655 C CA . VAL A 1 84 ? -39.114 -10.852 66.825 1.00 53.62 84 VAL A CA 1
ATOM 656 C C . VAL A 1 84 ? -39.379 -10.881 68.336 1.00 53.62 84 VAL A C 1
ATOM 658 O O . VAL A 1 84 ? -40.108 -10.029 68.840 1.00 53.62 84 VAL A O 1
ATOM 661 N N . THR A 1 85 ? -38.793 -11.834 69.072 1.00 53.22 85 THR A N 1
ATOM 662 C CA . THR A 1 85 ? -39.062 -12.000 70.519 1.00 53.22 85 THR A CA 1
ATOM 663 C C . THR A 1 85 ? -37.864 -11.774 71.455 1.00 53.22 85 THR A C 1
ATOM 665 O O . THR A 1 85 ? -38.074 -11.755 72.665 1.00 53.22 85 THR A O 1
ATOM 668 N N . SER A 1 86 ? -36.627 -11.550 70.975 1.00 55.69 86 SER A N 1
ATOM 669 C CA . SER A 1 86 ? -35.454 -11.390 71.866 1.00 55.69 86 SER A CA 1
ATOM 670 C C . SER A 1 86 ? -34.478 -10.273 71.461 1.00 55.69 86 SER A C 1
ATOM 672 O O . SER A 1 86 ? -34.171 -10.067 70.292 1.00 55.69 86 SER A O 1
ATOM 674 N N . THR A 1 87 ? -33.902 -9.569 72.447 1.00 56.91 87 THR A N 1
ATOM 675 C CA . THR A 1 87 ? -32.898 -8.493 72.257 1.00 56.91 87 THR A CA 1
ATOM 676 C C . THR A 1 87 ? -31.595 -8.952 71.589 1.00 56.91 87 THR A C 1
ATOM 678 O O . THR A 1 87 ? -30.859 -8.133 71.040 1.00 56.91 87 THR A O 1
ATOM 681 N N . GLN A 1 88 ? -31.327 -10.258 71.593 1.00 59.22 88 GLN A N 1
ATOM 682 C CA . GLN A 1 88 ? -30.212 -10.899 70.893 1.00 59.22 88 GLN A CA 1
ATOM 683 C C . GLN A 1 88 ? -30.410 -10.930 69.361 1.00 59.22 88 GLN A C 1
ATOM 685 O O . GLN A 1 88 ? -29.434 -10.902 68.607 1.00 59.22 88 GLN A O 1
ATOM 690 N N . ASP A 1 89 ? -31.660 -10.890 68.891 1.00 64.19 89 ASP A N 1
ATOM 691 C CA . ASP A 1 89 ? -31.982 -10.805 67.462 1.00 64.19 89 ASP A CA 1
ATOM 692 C C . ASP A 1 89 ? -31.733 -9.388 66.928 1.00 64.19 89 ASP A C 1
ATOM 694 O O . ASP A 1 89 ? -31.245 -9.212 65.814 1.00 64.19 89 ASP A O 1
ATOM 698 N N . LEU A 1 90 ? -31.962 -8.362 67.755 1.00 68.81 90 LEU A N 1
ATOM 699 C CA . LEU A 1 90 ? -31.735 -6.959 67.390 1.00 68.81 90 LEU A CA 1
ATOM 700 C C . LEU A 1 90 ? -30.255 -6.642 67.123 1.00 68.81 90 LEU A C 1
ATOM 702 O O . LEU A 1 90 ? -29.952 -5.895 66.193 1.00 68.81 90 LEU A O 1
ATOM 706 N N . SER A 1 91 ? -29.320 -7.209 67.894 1.00 78.38 91 SER A N 1
ATOM 707 C CA . SER A 1 91 ? -27.880 -7.009 67.658 1.00 78.38 91 SER A CA 1
ATOM 708 C C . SER A 1 91 ? -27.394 -7.740 66.404 1.00 78.38 91 SER A C 1
ATOM 710 O O . SER A 1 91 ? -26.596 -7.187 65.643 1.00 78.38 91 SER A O 1
ATOM 712 N N . THR A 1 92 ? -27.928 -8.937 66.148 1.00 80.69 92 THR A N 1
ATOM 713 C CA . THR A 1 92 ? -27.648 -9.726 64.940 1.00 80.69 92 THR A CA 1
ATOM 714 C C . THR A 1 92 ? -28.159 -9.012 63.688 1.00 80.69 92 THR A C 1
ATOM 716 O O . THR A 1 92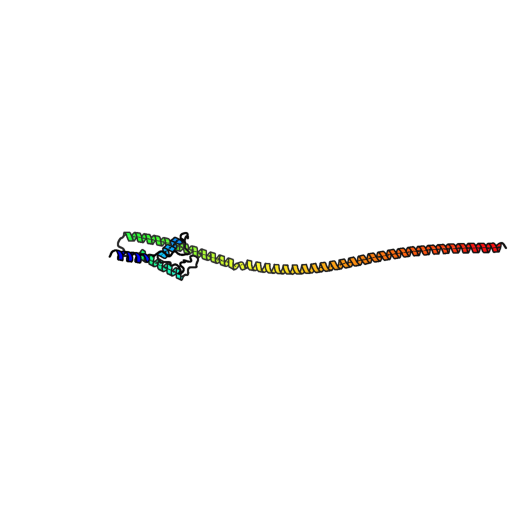 ? -27.410 -8.845 62.723 1.00 80.69 92 THR A O 1
ATOM 719 N N . ILE A 1 93 ? -29.390 -8.496 63.730 1.00 81.12 93 ILE A N 1
ATOM 720 C CA . ILE A 1 93 ? -29.980 -7.696 62.650 1.00 81.12 93 ILE A CA 1
ATOM 721 C C . ILE A 1 93 ? -29.161 -6.422 62.417 1.00 81.12 93 ILE A C 1
ATOM 723 O O . ILE A 1 93 ? -28.823 -6.112 61.277 1.00 81.12 93 ILE A O 1
ATOM 727 N N . ASN A 1 94 ? -28.769 -5.702 63.472 1.00 82.69 94 ASN A N 1
ATOM 728 C CA . ASN A 1 94 ? -27.989 -4.472 63.321 1.00 82.69 94 ASN A CA 1
ATOM 729 C C . ASN A 1 94 ? -26.597 -4.730 62.707 1.00 82.69 94 ASN A C 1
ATOM 731 O O . ASN A 1 94 ? -26.121 -3.951 61.878 1.00 82.69 94 ASN A O 1
ATOM 735 N N . PHE A 1 95 ? -25.960 -5.853 63.053 1.00 88.38 95 PHE A N 1
ATOM 736 C CA . PHE A 1 95 ? -24.704 -6.282 62.434 1.00 88.38 95 PHE A CA 1
ATOM 737 C C . PHE A 1 95 ? -24.878 -6.642 60.949 1.00 88.38 95 PHE A C 1
ATOM 739 O O . PHE A 1 95 ? -24.070 -6.229 60.111 1.00 88.38 95 PHE A O 1
ATOM 746 N N . GLN A 1 96 ? -25.948 -7.360 60.599 1.00 89.06 96 GLN A N 1
ATOM 747 C CA . GLN A 1 96 ? -26.267 -7.687 59.206 1.00 89.06 96 GLN A CA 1
ATOM 748 C C . GLN A 1 96 ? -26.581 -6.432 58.382 1.00 89.06 96 GLN A C 1
ATOM 750 O O . GLN A 1 96 ? -26.073 -6.297 57.271 1.00 89.06 96 GLN A O 1
ATOM 755 N N . VAL A 1 97 ? -27.335 -5.478 58.935 1.00 89.25 97 VAL A N 1
ATOM 756 C CA . VAL A 1 97 ? -27.624 -4.183 58.296 1.00 89.25 97 VAL A CA 1
ATOM 757 C C . VAL A 1 97 ? -26.342 -3.375 58.073 1.00 89.25 97 VAL A C 1
ATOM 759 O O . VAL A 1 97 ? -26.154 -2.817 56.993 1.00 89.25 97 VAL A O 1
ATOM 762 N N . SER A 1 98 ? -25.424 -3.356 59.044 1.00 84.50 98 SER A N 1
ATOM 763 C CA . SER A 1 98 ? -24.111 -2.711 58.894 1.00 84.50 98 SER A CA 1
ATOM 764 C C . SER A 1 98 ? -23.266 -3.371 57.794 1.00 84.50 98 SER A C 1
ATOM 766 O O . SER A 1 98 ? -22.692 -2.692 56.942 1.00 84.50 98 SER A O 1
ATOM 768 N N . THR A 1 99 ? -23.262 -4.707 57.748 1.00 91.00 99 THR A N 1
ATOM 769 C CA . THR A 1 99 ? -22.567 -5.479 56.706 1.00 91.00 99 THR A CA 1
ATOM 770 C C . THR A 1 99 ? -23.147 -5.197 55.319 1.00 91.00 99 THR A C 1
ATOM 772 O O . THR A 1 99 ? -22.407 -4.922 54.374 1.00 91.00 99 THR A O 1
ATOM 775 N N . LEU A 1 100 ? -24.477 -5.206 55.196 1.00 92.62 100 LEU A N 1
ATOM 776 C CA . LEU A 1 100 ? -25.180 -4.885 53.955 1.00 92.62 100 LEU A CA 1
ATOM 777 C C . LEU A 1 100 ? -24.885 -3.459 53.497 1.00 92.62 100 LEU A C 1
ATOM 779 O O . LEU A 1 100 ? -24.637 -3.248 52.313 1.00 92.62 100 LEU A O 1
ATOM 783 N N . LYS A 1 101 ? -24.842 -2.494 54.419 1.00 93.25 101 LYS A N 1
ATOM 784 C CA . LYS A 1 101 ? -24.463 -1.115 54.106 1.00 93.25 101 LYS A CA 1
ATOM 785 C C . LYS A 1 101 ? -23.060 -1.044 53.491 1.00 93.25 101 LYS A C 1
ATOM 787 O O . LYS A 1 101 ? -22.903 -0.434 52.438 1.00 93.25 101 LYS A O 1
ATOM 792 N N . GLY A 1 102 ? -22.077 -1.737 54.069 1.00 91.19 102 GLY A N 1
ATOM 793 C CA . GLY A 1 102 ? -20.718 -1.796 53.513 1.00 91.19 102 GLY A CA 1
ATOM 794 C C . GLY A 1 102 ? -20.645 -2.468 52.132 1.00 91.19 102 GLY A C 1
ATOM 795 O O . GLY A 1 102 ? -19.909 -2.017 51.249 1.00 91.19 102 GLY A O 1
ATOM 796 N N . LEU A 1 103 ? -21.443 -3.517 51.900 1.00 94.81 103 LEU A N 1
ATOM 797 C CA . LEU A 1 103 ? -21.559 -4.147 50.578 1.00 94.81 103 LEU A CA 1
ATOM 798 C C . LEU A 1 103 ? -22.192 -3.201 49.550 1.00 94.81 103 LEU A C 1
ATOM 800 O O . LEU A 1 103 ? -21.701 -3.116 48.426 1.00 94.81 103 LEU A O 1
ATOM 804 N N . VAL A 1 104 ? -23.235 -2.460 49.933 1.00 93.50 104 VAL A N 1
ATOM 805 C CA . VAL A 1 104 ? -23.875 -1.452 49.072 1.00 93.50 104 VAL A CA 1
ATOM 806 C C . VAL A 1 104 ? -22.894 -0.332 48.723 1.00 93.50 104 VAL A C 1
ATOM 808 O O . VAL A 1 104 ? -22.792 0.033 47.554 1.00 93.50 104 VAL A O 1
ATOM 811 N N . GLU A 1 105 ? -22.116 0.157 49.688 1.00 94.19 105 GLU A N 1
ATOM 812 C CA . GLU A 1 105 ? -21.064 1.157 49.453 1.00 94.19 105 GLU A CA 1
ATOM 813 C C . GLU A 1 105 ? -19.983 0.629 48.493 1.00 94.19 105 GLU A C 1
ATOM 815 O O . GLU A 1 105 ? -19.557 1.327 47.571 1.00 94.19 105 GLU A O 1
ATOM 820 N N . THR A 1 106 ? -19.597 -0.642 48.635 1.00 95.25 106 THR A N 1
ATOM 821 C CA . THR A 1 106 ? -18.633 -1.295 47.734 1.00 95.25 106 THR A CA 1
ATOM 822 C C . THR A 1 106 ? -19.183 -1.436 46.312 1.00 95.25 106 THR A C 1
ATOM 824 O O . THR A 1 106 ? -18.472 -1.179 45.335 1.00 95.25 106 THR A O 1
ATOM 827 N N . ILE A 1 107 ? -20.452 -1.828 46.172 1.00 94.44 107 ILE A N 1
ATOM 828 C CA . ILE A 1 107 ? -21.127 -1.945 44.874 1.00 94.44 107 ILE A CA 1
ATOM 829 C C . ILE A 1 107 ? -21.248 -0.571 44.213 1.00 94.44 107 ILE A C 1
ATOM 831 O O . ILE A 1 107 ? -20.935 -0.454 43.028 1.00 94.44 107 ILE A O 1
ATOM 835 N N . ALA A 1 108 ? -21.626 0.464 44.966 1.00 94.25 108 ALA A N 1
ATOM 836 C CA . ALA A 1 108 ? -21.702 1.836 44.470 1.00 94.25 108 ALA A CA 1
ATOM 837 C C . ALA A 1 108 ? -20.340 2.309 43.938 1.00 94.25 108 ALA A C 1
ATOM 839 O O . ALA A 1 108 ? -20.240 2.736 42.788 1.00 94.25 108 ALA A O 1
ATOM 840 N N . ALA A 1 109 ? -19.265 2.113 44.709 1.00 94.38 109 ALA A N 1
ATOM 841 C CA . ALA A 1 109 ? -17.913 2.471 44.283 1.00 94.38 109 ALA A CA 1
ATOM 842 C C . ALA A 1 109 ? -17.460 1.702 43.026 1.00 94.38 109 ALA A C 1
ATOM 844 O O . ALA A 1 109 ? -16.788 2.261 42.152 1.00 94.38 109 ALA A O 1
ATOM 845 N N . LYS A 1 110 ? -17.823 0.417 42.901 1.00 96.56 110 LYS A N 1
ATOM 846 C CA . LYS A 1 110 ? -17.532 -0.379 41.698 1.00 96.56 110 LYS A CA 1
ATOM 847 C C . LYS A 1 110 ? -18.342 0.103 40.492 1.00 96.56 110 LYS A C 1
ATOM 849 O O . LYS A 1 110 ? -17.800 0.151 39.392 1.00 96.56 110 LYS A O 1
ATOM 854 N N . MET A 1 111 ? -19.602 0.480 40.694 1.00 95.19 111 MET A N 1
ATOM 855 C CA . MET A 1 111 ? -20.479 1.000 39.644 1.00 95.19 111 MET A CA 1
ATOM 856 C C . MET A 1 111 ? -19.995 2.361 39.126 1.00 95.19 111 MET A C 1
ATOM 858 O O . MET A 1 111 ? -19.979 2.579 37.918 1.00 95.19 111 MET A O 1
ATOM 862 N N . GLU A 1 112 ? -19.496 3.235 40.002 1.00 94.88 112 GLU A N 1
ATOM 863 C CA . GLU A 1 112 ? -18.866 4.499 39.598 1.00 94.88 112 GLU A CA 1
ATOM 864 C C . GLU A 1 112 ? -17.584 4.293 38.783 1.00 94.88 112 GLU A C 1
ATOM 866 O O . GLU A 1 112 ? -17.368 4.982 37.786 1.00 94.88 112 GLU A O 1
ATOM 871 N N . ARG A 1 113 ? -16.724 3.348 39.196 1.00 94.94 113 ARG A N 1
ATOM 872 C CA . ARG A 1 113 ? -15.516 2.984 38.432 1.00 94.94 113 ARG A CA 1
ATOM 873 C C . ARG A 1 113 ? -15.889 2.476 37.048 1.00 94.94 113 ARG A C 1
ATOM 875 O O . ARG A 1 113 ? -15.395 3.002 36.061 1.00 94.94 113 ARG A O 1
ATOM 882 N N . MET A 1 114 ? -16.835 1.542 36.993 1.00 96.69 114 MET A N 1
ATOM 883 C CA . MET A 1 114 ? -17.330 0.990 35.737 1.00 96.69 114 MET A CA 1
ATOM 884 C C . MET A 1 114 ? -17.902 2.088 34.831 1.00 96.69 114 MET A C 1
ATOM 886 O O . MET A 1 114 ? -17.623 2.095 33.640 1.00 96.69 114 MET A O 1
ATOM 890 N N . GLY A 1 115 ? -18.641 3.058 35.381 1.00 95.94 115 GLY A N 1
ATOM 891 C CA . GLY A 1 115 ? -19.147 4.204 34.621 1.00 95.94 115 GLY A CA 1
ATOM 892 C C . GLY A 1 115 ? -18.043 5.056 33.984 1.00 95.94 115 GLY A C 1
ATOM 893 O O . GLY A 1 115 ? -18.194 5.487 32.842 1.00 95.94 115 GLY A O 1
ATOM 894 N N . ARG A 1 116 ? -16.916 5.258 34.681 1.00 95.44 116 ARG A N 1
ATOM 895 C CA . ARG A 1 116 ? -15.741 5.947 34.118 1.00 95.44 116 ARG A CA 1
ATOM 896 C C . ARG A 1 116 ? -15.069 5.124 33.025 1.00 95.44 116 ARG A C 1
ATOM 898 O O . ARG A 1 116 ? -14.824 5.660 31.950 1.00 95.44 116 ARG A O 1
ATOM 905 N N . ASP A 1 117 ? -14.870 3.829 33.260 1.00 96.12 117 ASP A N 1
ATOM 906 C CA . ASP A 1 117 ? -14.282 2.923 32.268 1.00 96.12 117 ASP A CA 1
ATOM 907 C C . ASP A 1 117 ? -15.125 2.895 30.978 1.00 96.12 117 ASP A C 1
ATOM 909 O O . ASP A 1 117 ? -14.582 2.937 29.876 1.00 96.12 117 ASP A O 1
ATOM 913 N N . TYR A 1 118 ? -16.460 2.915 31.097 1.00 94.00 118 TYR A N 1
ATOM 914 C CA . TYR A 1 118 ? -17.370 3.045 29.952 1.00 94.00 118 TYR A CA 1
ATOM 915 C C . TYR A 1 118 ? -17.195 4.370 29.198 1.00 94.00 118 TYR A C 1
ATOM 917 O O . TYR A 1 118 ? -17.235 4.376 27.968 1.00 94.00 118 TYR A O 1
ATOM 925 N N . GLN A 1 119 ? -17.010 5.491 29.902 1.00 93.88 119 GLN A N 1
ATOM 926 C CA . GLN A 1 119 ? -16.770 6.786 29.258 1.00 93.88 119 GLN A CA 1
ATOM 927 C C . GLN A 1 119 ? -15.421 6.831 28.537 1.00 93.88 119 GLN A C 1
ATOM 929 O O . GLN A 1 119 ? -15.338 7.377 27.436 1.00 93.88 119 GLN A O 1
ATOM 934 N N . ASP A 1 120 ? -14.376 6.256 29.126 1.00 95.12 120 ASP A N 1
ATOM 935 C CA . ASP A 1 120 ? -13.057 6.203 28.498 1.00 95.12 120 ASP A CA 1
ATOM 936 C C . ASP A 1 120 ? -13.052 5.260 27.292 1.00 95.12 120 ASP A C 1
ATOM 938 O O . ASP A 1 120 ? -12.521 5.620 26.239 1.00 95.12 120 ASP A O 1
ATOM 942 N N . LEU A 1 121 ? -13.735 4.115 27.384 1.00 92.12 121 LEU A N 1
ATOM 943 C CA . LEU A 1 121 ? -13.935 3.223 26.245 1.00 92.12 121 LEU A CA 1
ATOM 944 C C . LEU A 1 121 ? -14.719 3.913 25.119 1.00 92.12 121 LEU A C 1
ATOM 946 O O . LEU A 1 121 ? -14.347 3.796 23.955 1.00 92.12 121 LEU A O 1
ATOM 950 N N . ALA A 1 122 ? -15.764 4.680 25.445 1.00 89.62 122 ALA A N 1
ATOM 951 C CA . ALA A 1 122 ? -16.517 5.446 24.452 1.00 89.62 122 ALA A CA 1
ATOM 952 C C . ALA A 1 122 ? -15.635 6.481 23.730 1.00 89.62 122 ALA A C 1
ATOM 954 O O . ALA A 1 122 ? -15.728 6.612 22.512 1.00 89.62 122 ALA A O 1
ATOM 955 N N . LYS A 1 123 ? -14.730 7.161 24.448 1.00 87.75 123 LYS A N 1
ATOM 956 C CA . LYS A 1 123 ? -13.749 8.073 23.832 1.00 87.75 123 LYS A CA 1
ATOM 957 C C . LYS A 1 123 ? -12.760 7.340 22.930 1.00 87.75 123 LYS A C 1
ATOM 959 O O . LYS A 1 123 ? -12.439 7.845 21.861 1.00 87.75 123 LYS A O 1
ATOM 964 N N . GLN A 1 124 ? -12.280 6.164 23.335 1.00 87.88 124 GLN A N 1
ATOM 965 C CA . GLN A 1 124 ? -11.401 5.349 22.491 1.00 87.88 124 GLN A CA 1
ATOM 966 C C . GLN A 1 124 ? -12.117 4.886 21.217 1.00 87.88 124 GLN A C 1
ATOM 968 O O . GLN A 1 124 ? -11.529 4.930 20.141 1.00 87.88 124 GLN A O 1
ATOM 973 N N . ILE A 1 125 ? -13.392 4.494 21.312 1.00 84.06 125 ILE A N 1
ATOM 974 C CA . ILE A 1 125 ? -14.218 4.135 20.148 1.00 84.06 125 ILE A CA 1
ATOM 975 C C . ILE A 1 125 ? -14.390 5.335 19.212 1.00 84.06 125 ILE A C 1
ATOM 977 O O . ILE A 1 125 ? -14.257 5.174 18.001 1.00 84.06 125 ILE A O 1
ATOM 981 N N . ASP A 1 126 ? -14.633 6.531 19.751 1.00 82.06 126 ASP A N 1
ATOM 982 C CA . ASP A 1 126 ? -14.741 7.759 18.955 1.00 82.06 126 ASP A CA 1
ATOM 983 C C . ASP A 1 126 ? -13.413 8.078 18.245 1.00 82.06 126 ASP A C 1
ATOM 985 O O . ASP A 1 126 ? -13.384 8.320 17.040 1.00 82.06 126 ASP A O 1
ATOM 989 N N . GLN A 1 127 ? -12.284 7.929 18.945 1.00 75.69 127 GLN A N 1
ATOM 990 C CA . GLN A 1 127 ? -10.946 8.066 18.358 1.00 75.69 127 GLN A CA 1
ATOM 991 C C . GLN A 1 127 ? -10.689 7.049 17.235 1.00 75.69 127 GLN A C 1
ATOM 993 O O . GLN A 1 127 ? -10.187 7.427 16.175 1.00 75.69 127 GLN A O 1
ATOM 998 N N . VAL A 1 128 ? -11.086 5.784 17.421 1.00 76.12 128 VAL A N 1
ATOM 999 C CA . VAL A 1 128 ? -11.011 4.740 16.381 1.00 76.12 128 VAL A CA 1
ATOM 1000 C C . VAL A 1 128 ? -11.936 5.060 15.201 1.00 76.12 128 VAL A C 1
ATOM 1002 O O . VAL A 1 128 ? -11.563 4.814 14.056 1.00 76.12 128 VAL A O 1
ATOM 1005 N N . GLY A 1 129 ? -13.108 5.651 15.443 1.00 67.44 129 GLY A N 1
ATOM 1006 C CA . GLY A 1 129 ? -14.012 6.136 14.396 1.00 67.44 129 GLY A CA 1
ATOM 1007 C C . GLY A 1 129 ? -13.433 7.311 13.600 1.00 67.44 129 GLY A C 1
ATOM 1008 O O . GLY A 1 129 ? -13.637 7.395 12.391 1.00 67.44 129 GLY A O 1
ATOM 1009 N N . THR A 1 130 ? -12.642 8.173 14.248 1.00 62.66 130 THR A N 1
ATOM 1010 C CA . THR A 1 130 ? -11.950 9.317 13.622 1.00 62.66 130 THR A CA 1
ATOM 1011 C C . THR A 1 130 ? -10.615 8.976 12.960 1.00 62.66 130 THR A C 1
ATOM 1013 O O . THR A 1 130 ? -9.892 9.880 12.538 1.00 62.66 130 THR A O 1
ATOM 1016 N N . ASN A 1 131 ? -10.315 7.691 12.735 1.00 67.69 131 ASN A N 1
ATOM 1017 C CA . ASN A 1 131 ? -9.228 7.257 11.841 1.00 67.69 131 ASN A CA 1
ATOM 1018 C C . ASN A 1 131 ? -9.462 7.658 10.359 1.00 67.69 131 ASN A C 1
ATOM 1020 O O . ASN A 1 131 ? -8.858 7.108 9.440 1.00 67.69 131 ASN A O 1
ATOM 1024 N N . THR A 1 132 ? -10.330 8.644 10.127 1.00 71.88 132 THR A N 1
ATOM 1025 C CA . THR A 1 132 ? -10.507 9.469 8.936 1.00 71.88 132 THR A CA 1
ATOM 1026 C C . THR A 1 132 ? -9.179 9.940 8.353 1.00 71.88 132 THR A C 1
ATOM 1028 O O . THR A 1 132 ? -9.044 9.974 7.137 1.00 71.88 132 THR A O 1
ATOM 1031 N N . GLU A 1 133 ? -8.179 10.255 9.183 1.00 77.69 133 GLU A N 1
ATOM 1032 C CA . GLU A 1 133 ? -6.852 10.651 8.694 1.00 77.69 133 GLU A CA 1
ATOM 1033 C C . GLU A 1 133 ? -6.154 9.502 7.953 1.00 77.69 133 GLU A C 1
ATOM 1035 O O . GLU A 1 133 ? -5.675 9.693 6.838 1.00 77.69 133 GLU A O 1
ATOM 1040 N N . LEU A 1 134 ? -6.185 8.282 8.504 1.00 81.81 134 LEU A N 1
ATOM 1041 C CA . LEU A 1 134 ? -5.665 7.098 7.815 1.00 81.81 134 LEU A CA 1
ATOM 1042 C C . LEU A 1 134 ? -6.448 6.816 6.525 1.00 81.81 134 LEU A C 1
ATOM 1044 O O . LEU A 1 134 ? -5.848 6.501 5.502 1.00 81.81 134 LEU A O 1
ATOM 1048 N N . VAL A 1 135 ? -7.776 6.969 6.544 1.00 85.06 135 VAL A N 1
ATOM 1049 C CA . VAL A 1 135 ? -8.623 6.802 5.348 1.00 85.06 135 VAL A CA 1
ATOM 1050 C C . VAL A 1 135 ? -8.274 7.832 4.269 1.00 85.06 135 VAL A C 1
ATOM 1052 O O . VAL A 1 135 ? -8.149 7.477 3.097 1.00 85.06 135 VAL A O 1
ATOM 1055 N N . ASN A 1 136 ? -8.051 9.090 4.650 1.00 85.75 136 ASN A N 1
ATOM 1056 C CA . ASN A 1 136 ? -7.639 10.152 3.734 1.00 85.75 136 ASN A CA 1
ATOM 1057 C C . ASN A 1 136 ? -6.237 9.893 3.163 1.00 85.75 136 ASN A C 1
ATOM 1059 O O . ASN A 1 136 ? -6.023 10.069 1.963 1.00 85.75 136 ASN A O 1
ATOM 1063 N N . GLN A 1 137 ? -5.298 9.421 3.986 1.00 89.75 137 GLN A N 1
ATOM 1064 C CA . GLN A 1 137 ? -3.959 9.027 3.539 1.00 89.75 137 GLN A CA 1
ATOM 1065 C C . GLN A 1 137 ? -4.009 7.838 2.569 1.00 89.75 137 GLN A C 1
ATOM 1067 O O . GLN A 1 137 ? -3.326 7.841 1.542 1.00 89.75 137 GLN A O 1
ATOM 1072 N N . VAL A 1 138 ? -4.862 6.845 2.827 1.00 92.00 138 VAL A N 1
ATOM 1073 C CA . VAL A 1 138 ? -5.087 5.722 1.902 1.00 92.00 138 VAL A CA 1
ATOM 1074 C C . VAL A 1 138 ? -5.694 6.214 0.583 1.00 92.00 138 VAL A C 1
ATOM 1076 O O . VAL A 1 138 ? -5.246 5.811 -0.489 1.00 92.00 138 VAL A O 1
ATOM 1079 N N . ALA A 1 139 ? -6.650 7.143 0.624 1.00 92.00 139 ALA A N 1
ATOM 1080 C CA . ALA A 1 139 ? -7.227 7.724 -0.588 1.00 92.00 139 ALA A CA 1
ATOM 1081 C C . ALA A 1 139 ? -6.180 8.492 -1.419 1.00 92.00 139 ALA A C 1
ATOM 1083 O O . ALA A 1 139 ? -6.097 8.304 -2.634 1.00 92.00 139 ALA A O 1
ATOM 1084 N N . GLN A 1 140 ? -5.337 9.304 -0.773 1.00 95.00 140 GLN A N 1
ATOM 1085 C CA . GLN A 1 140 ? -4.256 10.037 -1.445 1.00 95.00 140 GLN A CA 1
ATOM 1086 C C . GLN A 1 140 ? -3.208 9.098 -2.051 1.00 95.00 140 GLN A C 1
ATOM 1088 O O . GLN A 1 140 ? -2.799 9.281 -3.198 1.00 95.00 140 GLN A O 1
ATOM 1093 N N . THR A 1 141 ? -2.784 8.070 -1.313 1.00 95.50 141 THR A N 1
ATOM 1094 C CA . THR A 1 141 ? -1.806 7.095 -1.822 1.00 95.50 141 THR A CA 1
ATOM 1095 C C . THR A 1 141 ? -2.368 6.292 -2.992 1.00 95.50 141 THR A C 1
ATOM 1097 O O . THR A 1 141 ? -1.655 6.085 -3.972 1.00 95.50 141 THR A O 1
ATOM 1100 N N . SER A 1 142 ? -3.654 5.931 -2.962 1.00 96.44 142 SER A N 1
ATOM 1101 C CA . SER A 1 142 ? -4.331 5.293 -4.095 1.00 96.44 142 SER A CA 1
ATOM 1102 C C . SER A 1 142 ? -4.368 6.188 -5.340 1.00 96.44 142 SER A C 1
ATOM 1104 O O . SER A 1 142 ? -4.184 5.690 -6.450 1.00 96.44 142 SER A O 1
ATOM 1106 N N . GLN A 1 143 ? -4.581 7.498 -5.181 1.00 96.19 143 GLN A N 1
ATOM 1107 C CA . GLN A 1 143 ? -4.542 8.447 -6.301 1.00 96.19 143 GLN A CA 1
ATOM 1108 C C . GLN A 1 143 ? -3.131 8.585 -6.884 1.00 96.19 143 GLN A C 1
ATOM 1110 O O . GLN A 1 143 ? -2.965 8.563 -8.104 1.00 96.19 143 GLN A O 1
ATOM 1115 N N . LEU A 1 144 ? -2.111 8.691 -6.025 1.00 96.81 144 LEU A N 1
ATOM 1116 C CA . LEU A 1 144 ? -0.714 8.735 -6.462 1.00 96.81 144 LEU A CA 1
ATOM 1117 C C . LEU A 1 144 ? -0.318 7.456 -7.203 1.00 96.81 144 LEU A C 1
ATOM 1119 O O . LEU A 1 144 ? 0.327 7.545 -8.246 1.00 96.81 144 LEU A O 1
ATOM 1123 N N . LEU A 1 145 ? -0.734 6.289 -6.701 1.00 97.75 145 LEU A N 1
ATOM 1124 C CA . LEU A 1 145 ? -0.467 4.998 -7.334 1.00 97.75 145 LEU A CA 1
ATOM 1125 C C . LEU A 1 145 ? -1.067 4.933 -8.741 1.00 97.75 145 LEU A C 1
ATOM 1127 O O . LEU A 1 145 ? -0.350 4.626 -9.687 1.00 97.75 145 LEU A O 1
ATOM 1131 N N . SER A 1 146 ? -2.332 5.326 -8.898 1.00 96.94 146 SER A N 1
ATOM 1132 C CA . SER A 1 146 ? -2.988 5.386 -10.210 1.00 96.94 146 SER A CA 1
ATOM 1133 C C . SER A 1 146 ? -2.272 6.338 -11.186 1.00 96.94 146 SER A C 1
ATOM 1135 O O . SER A 1 146 ? -2.103 6.033 -12.371 1.00 96.94 146 SER A O 1
ATOM 1137 N N . GLY A 1 147 ? -1.780 7.478 -10.688 1.00 97.00 147 GLY A N 1
ATOM 1138 C CA . GLY A 1 147 ? -0.961 8.392 -11.486 1.00 97.00 147 GLY A CA 1
ATOM 1139 C C . GLY A 1 147 ? 0.382 7.783 -11.910 1.00 97.00 147 GLY A C 1
ATOM 1140 O O . GLY A 1 147 ? 0.827 7.989 -13.040 1.00 97.00 147 GLY A O 1
ATOM 1141 N N . LEU A 1 148 ? 1.026 7.017 -11.026 1.00 97.50 148 LEU A N 1
ATOM 1142 C CA . LEU A 1 148 ? 2.259 6.285 -11.325 1.00 97.50 148 LEU A CA 1
ATOM 1143 C C . LEU A 1 148 ? 2.033 5.184 -12.366 1.00 97.50 148 LEU A C 1
ATOM 1145 O O . LEU A 1 148 ? 2.818 5.094 -13.306 1.00 97.50 148 LEU A O 1
ATOM 1149 N N . GLU A 1 149 ? 0.960 4.407 -12.240 1.00 97.25 149 GLU A N 1
ATOM 1150 C CA . GLU A 1 149 ? 0.587 3.363 -13.205 1.00 97.25 149 GLU A CA 1
ATOM 1151 C C . GLU A 1 149 ? 0.416 3.940 -14.614 1.00 97.25 149 GLU A C 1
ATOM 1153 O O . GLU A 1 149 ? 0.981 3.417 -15.571 1.00 97.25 149 GLU A O 1
ATOM 1158 N N . THR A 1 150 ? -0.272 5.079 -14.734 1.00 97.25 150 THR A N 1
ATOM 1159 C CA . THR A 1 150 ? -0.451 5.763 -16.026 1.00 97.25 150 THR A CA 1
ATOM 1160 C C . THR A 1 150 ? 0.892 6.178 -16.635 1.00 97.25 150 THR A C 1
ATOM 1162 O O . THR A 1 150 ? 1.154 5.922 -17.806 1.00 97.25 150 THR A O 1
ATOM 1165 N N . ARG A 1 151 ? 1.789 6.760 -15.828 1.00 97.81 151 ARG A N 1
ATOM 1166 C CA . ARG A 1 151 ? 3.123 7.169 -16.298 1.00 97.81 151 ARG A CA 1
ATOM 1167 C C . ARG A 1 151 ? 3.999 5.988 -16.714 1.00 97.81 151 ARG A C 1
ATOM 1169 O O . ARG A 1 151 ? 4.823 6.151 -17.606 1.00 97.81 151 ARG A O 1
ATOM 1176 N N . VAL A 1 152 ? 3.868 4.837 -16.053 1.00 98.19 152 VAL A N 1
ATOM 1177 C CA . VAL A 1 152 ? 4.588 3.615 -16.443 1.00 98.19 152 VAL A CA 1
ATOM 1178 C C . VAL A 1 152 ? 4.112 3.147 -17.815 1.00 98.19 152 VAL A C 1
ATOM 1180 O O . VAL A 1 152 ? 4.953 2.908 -18.674 1.00 98.19 152 VAL A O 1
ATOM 1183 N N . ILE A 1 153 ? 2.798 3.123 -18.052 1.00 97.62 153 ILE A N 1
ATOM 1184 C CA . ILE A 1 153 ? 2.228 2.776 -19.363 1.00 97.62 153 ILE A CA 1
ATOM 1185 C C . ILE A 1 153 ? 2.752 3.720 -20.457 1.00 97.62 153 ILE A C 1
ATOM 1187 O O . ILE A 1 153 ? 3.189 3.260 -21.511 1.00 97.62 153 ILE A O 1
ATOM 1191 N N . ASP A 1 154 ? 2.765 5.032 -20.209 1.00 97.31 154 ASP A N 1
ATOM 1192 C CA . ASP A 1 154 ? 3.273 6.010 -21.182 1.00 97.31 154 ASP A CA 1
ATOM 1193 C C . ASP A 1 154 ? 4.762 5.788 -21.504 1.00 97.31 154 ASP A C 1
ATOM 1195 O O . ASP A 1 154 ? 5.170 5.863 -22.665 1.00 97.31 154 ASP A O 1
ATOM 1199 N N . LEU A 1 155 ? 5.576 5.475 -20.488 1.00 97.94 155 LEU A N 1
ATOM 1200 C CA . LEU A 1 155 ? 7.000 5.174 -20.663 1.00 97.94 155 LEU A CA 1
ATOM 1201 C C . LEU A 1 155 ? 7.231 3.862 -21.421 1.00 97.94 155 LEU A C 1
ATOM 1203 O O . LEU A 1 155 ? 8.153 3.788 -22.233 1.00 97.94 155 LEU A O 1
ATOM 1207 N N . GLU A 1 156 ? 6.414 2.838 -21.179 1.00 97.69 156 GLU A N 1
ATOM 1208 C CA . GLU A 1 156 ? 6.464 1.578 -21.928 1.00 97.69 156 GLU A CA 1
ATOM 1209 C C . GLU A 1 156 ? 6.161 1.815 -23.414 1.00 97.69 156 GLU A C 1
ATOM 1211 O O . GLU A 1 156 ? 6.923 1.374 -24.278 1.00 97.69 156 GLU A O 1
ATOM 1216 N N . LEU A 1 157 ? 5.129 2.610 -23.719 1.00 97.31 157 LEU A N 1
ATOM 1217 C CA . LEU A 1 157 ? 4.793 2.998 -25.093 1.00 97.31 157 LEU A CA 1
ATOM 1218 C C . LEU A 1 157 ? 5.906 3.820 -25.762 1.00 97.31 157 LEU A C 1
ATOM 1220 O O . LEU A 1 157 ? 6.209 3.626 -26.946 1.00 97.31 157 LEU A O 1
ATOM 1224 N N . GLU A 1 158 ? 6.532 4.743 -25.028 1.00 98.19 158 GLU A N 1
ATOM 1225 C CA . GLU A 1 158 ? 7.670 5.511 -25.537 1.00 98.19 158 GLU A CA 1
ATOM 1226 C C . GLU A 1 158 ? 8.870 4.601 -25.832 1.00 98.19 158 GLU A C 1
ATOM 1228 O O . GLU A 1 158 ? 9.499 4.727 -26.888 1.00 98.19 158 GLU A O 1
ATOM 1233 N N . ASN A 1 159 ? 9.151 3.639 -24.953 1.00 97.75 159 ASN A N 1
ATOM 1234 C CA . ASN A 1 159 ? 10.231 2.677 -25.139 1.00 97.75 159 ASN A CA 1
ATOM 1235 C C . ASN A 1 159 ? 10.006 1.798 -26.383 1.00 97.75 159 ASN A C 1
ATOM 1237 O O . ASN A 1 159 ? 10.915 1.652 -27.203 1.00 97.75 159 ASN A O 1
ATOM 1241 N N . ASP A 1 160 ? 8.786 1.301 -26.600 1.00 98.25 160 ASP A N 1
ATOM 1242 C CA . ASP A 1 160 ? 8.426 0.529 -27.800 1.00 98.25 160 ASP A CA 1
ATOM 1243 C C . ASP A 1 160 ? 8.593 1.345 -29.095 1.00 98.25 160 ASP A C 1
ATOM 1245 O O . ASP A 1 160 ? 9.079 0.850 -30.126 1.00 98.25 160 ASP A O 1
ATOM 1249 N N . SER A 1 161 ? 8.246 2.634 -29.042 1.00 98.06 161 SER A N 1
ATOM 1250 C CA . SER A 1 161 ? 8.469 3.577 -30.142 1.00 98.06 161 SER A CA 1
ATOM 1251 C C . SER A 1 161 ? 9.961 3.767 -30.433 1.00 98.06 161 SER A C 1
ATOM 1253 O O . SER A 1 161 ? 10.382 3.735 -31.596 1.00 98.06 161 SER A O 1
ATOM 1255 N N . VAL A 1 162 ? 10.786 3.919 -29.394 1.00 98.25 162 VAL A N 1
ATOM 1256 C CA . VAL A 1 162 ? 12.247 4.037 -29.524 1.00 98.25 162 VAL A CA 1
ATOM 1257 C C . VAL A 1 162 ? 12.856 2.761 -30.105 1.00 98.25 162 VAL A C 1
ATOM 1259 O O . VAL A 1 162 ? 13.651 2.855 -31.043 1.00 98.25 162 VAL A O 1
ATOM 1262 N N . ILE A 1 163 ? 12.444 1.582 -29.633 1.00 98.25 163 ILE A N 1
ATOM 1263 C CA . ILE A 1 163 ? 12.882 0.283 -30.172 1.00 98.25 163 ILE A CA 1
ATOM 1264 C C . ILE A 1 163 ? 12.562 0.191 -31.670 1.00 98.25 163 ILE A C 1
ATOM 1266 O O . ILE A 1 163 ? 13.418 -0.179 -32.478 1.00 98.25 163 ILE A O 1
ATOM 1270 N N . SER A 1 164 ? 11.356 0.597 -32.067 1.00 97.81 164 SER A N 1
ATOM 1271 C CA . SER A 1 164 ? 10.934 0.592 -33.472 1.00 97.81 164 SER A CA 1
ATOM 1272 C C . SER A 1 164 ? 11.780 1.533 -34.338 1.00 97.81 164 SER A C 1
ATOM 1274 O O . SER A 1 164 ? 12.185 1.165 -35.447 1.00 97.81 164 SER A O 1
ATOM 1276 N N . LYS A 1 165 ? 12.091 2.735 -33.830 1.00 98.25 165 LYS A N 1
ATOM 1277 C CA . LYS A 1 165 ? 12.982 3.696 -34.504 1.00 98.25 165 LYS A CA 1
ATOM 1278 C C . LYS A 1 165 ? 14.404 3.152 -34.638 1.00 98.25 165 LYS A C 1
ATOM 1280 O O . LYS A 1 165 ? 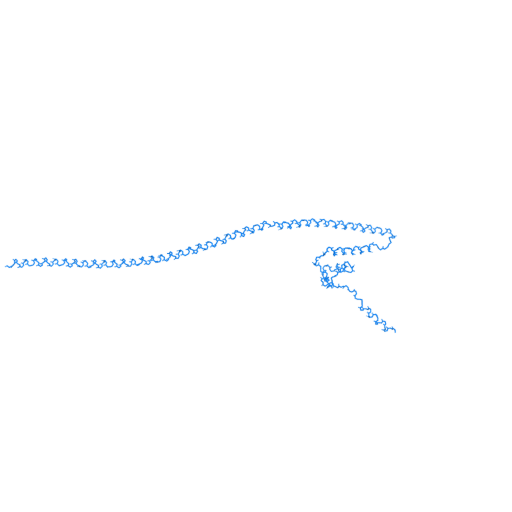14.993 3.285 -35.710 1.00 98.25 165 LYS A O 1
ATOM 1285 N N . LEU A 1 166 ? 14.937 2.520 -33.594 1.00 98.25 166 LEU A N 1
ATOM 1286 C CA . LEU A 1 166 ? 16.269 1.915 -33.614 1.00 98.25 166 LEU A CA 1
ATOM 1287 C C . LEU A 1 166 ? 16.353 0.810 -34.673 1.00 98.25 166 LEU A C 1
ATOM 1289 O O . LEU A 1 166 ? 17.236 0.847 -35.526 1.00 98.25 166 LEU A O 1
ATOM 1293 N N . ALA A 1 167 ? 15.371 -0.093 -34.706 1.00 97.94 167 ALA A N 1
ATOM 1294 C CA . ALA A 1 167 ? 15.306 -1.146 -35.716 1.00 97.94 167 ALA A CA 1
ATOM 1295 C C . ALA A 1 167 ? 15.218 -0.583 -37.150 1.00 97.94 167 ALA A C 1
ATOM 1297 O O . ALA A 1 167 ? 15.746 -1.171 -38.094 1.00 97.94 167 ALA A O 1
ATOM 1298 N N . ALA A 1 168 ? 14.543 0.553 -37.353 1.00 98.00 168 ALA A N 1
ATOM 1299 C CA . ALA A 1 168 ? 14.510 1.224 -38.654 1.00 98.00 168 ALA A CA 1
ATOM 1300 C C . ALA A 1 168 ? 15.881 1.808 -39.042 1.00 98.00 168 ALA A C 1
ATOM 1302 O O . ALA A 1 168 ? 16.327 1.618 -40.176 1.00 98.00 168 ALA A O 1
ATOM 1303 N N . LEU A 1 169 ? 16.565 2.461 -38.101 1.00 98.25 169 LEU A N 1
ATOM 1304 C CA . LEU A 1 169 ? 17.916 2.999 -38.289 1.00 98.25 169 LEU A CA 1
ATOM 1305 C C . LEU A 1 169 ? 18.940 1.897 -38.591 1.00 98.25 169 LEU A C 1
ATOM 1307 O O . LEU A 1 169 ? 19.759 2.051 -39.495 1.00 98.25 169 LEU A O 1
ATOM 1311 N N . GLU A 1 170 ? 18.870 0.760 -37.900 1.00 98.38 170 GLU A N 1
ATOM 1312 C CA . GLU A 1 170 ? 19.745 -0.394 -38.149 1.00 98.38 170 GLU A CA 1
ATOM 1313 C C . GLU A 1 170 ? 19.573 -0.959 -39.566 1.00 98.38 170 GLU A C 1
ATOM 1315 O O . GLU A 1 170 ? 20.562 -1.276 -40.240 1.00 98.38 170 GLU A O 1
ATOM 1320 N N . ARG A 1 171 ? 18.329 -1.025 -40.064 1.00 98.12 171 ARG A N 1
ATOM 1321 C CA . ARG A 1 171 ? 18.054 -1.401 -41.462 1.00 98.12 171 ARG A CA 1
ATOM 1322 C C . ARG A 1 171 ? 18.660 -0.396 -42.438 1.00 98.12 171 ARG A C 1
ATOM 1324 O O . ARG A 1 171 ? 19.361 -0.808 -43.358 1.00 98.12 171 ARG A O 1
ATOM 1331 N N . GLN A 1 172 ? 18.472 0.906 -42.206 1.00 98.25 172 GLN A N 1
ATOM 1332 C CA . GLN A 1 172 ? 19.064 1.949 -43.053 1.00 98.25 172 GLN A CA 1
ATOM 1333 C C . GLN A 1 172 ? 20.593 1.870 -43.093 1.00 98.25 172 GLN A C 1
ATOM 1335 O O . GLN A 1 172 ? 21.191 2.004 -44.160 1.00 98.25 172 GLN A O 1
ATOM 1340 N N . LEU A 1 173 ? 21.230 1.623 -41.947 1.00 98.06 173 LEU A N 1
ATOM 1341 C CA . LEU A 1 173 ? 22.684 1.505 -41.850 1.00 98.06 173 LEU A CA 1
ATOM 1342 C C . LEU A 1 173 ? 23.194 0.261 -42.589 1.00 98.06 173 LEU A C 1
ATOM 1344 O O . LEU A 1 173 ? 24.227 0.317 -43.260 1.00 98.06 173 LEU A O 1
ATOM 1348 N N . THR A 1 174 ? 22.442 -0.839 -42.523 1.00 98.19 174 THR A N 1
ATOM 1349 C CA . THR A 1 174 ? 22.717 -2.061 -43.292 1.00 98.19 174 THR A CA 1
ATOM 1350 C C . THR A 1 174 ? 22.609 -1.806 -44.798 1.00 98.19 174 THR A C 1
ATOM 1352 O O . THR A 1 174 ? 23.512 -2.176 -45.552 1.00 98.19 174 THR A O 1
ATOM 1355 N N . ASP A 1 175 ? 21.566 -1.102 -45.241 1.00 98.12 175 ASP A N 1
ATOM 1356 C CA . ASP A 1 175 ? 21.392 -0.736 -46.649 1.00 98.12 175 ASP A CA 1
ATOM 1357 C C . ASP A 1 175 ? 22.492 0.208 -47.143 1.00 98.12 175 ASP A C 1
ATOM 1359 O O . ASP A 1 175 ? 23.050 -0.001 -48.223 1.00 98.12 175 ASP A O 1
ATOM 1363 N N . HIS A 1 176 ? 22.848 1.223 -46.351 1.00 97.81 176 HIS A N 1
ATOM 1364 C CA . HIS A 1 176 ? 23.950 2.130 -46.675 1.00 97.81 176 HIS A CA 1
ATOM 1365 C C . HIS A 1 176 ? 25.282 1.388 -46.769 1.00 97.81 176 HIS A C 1
ATOM 1367 O O . HIS A 1 176 ? 26.025 1.615 -47.723 1.00 97.81 176 HIS A O 1
ATOM 1373 N N . ARG A 1 177 ? 25.569 0.460 -45.846 1.00 98.31 177 ARG A N 1
ATOM 1374 C CA . ARG A 1 177 ? 26.774 -0.381 -45.916 1.00 98.31 177 ARG A CA 1
ATOM 1375 C C . ARG A 1 177 ? 26.836 -1.147 -47.237 1.00 98.31 177 ARG A C 1
ATOM 1377 O O . ARG A 1 177 ? 27.862 -1.103 -47.908 1.00 98.31 177 ARG A O 1
ATOM 1384 N N . ARG A 1 178 ? 25.728 -1.768 -47.650 1.00 97.88 178 ARG A N 1
ATOM 1385 C CA . ARG A 1 178 ? 25.638 -2.492 -48.927 1.00 97.88 178 ARG A CA 1
ATOM 1386 C C . ARG A 1 178 ? 25.892 -1.579 -50.132 1.00 97.88 178 ARG A C 1
ATOM 1388 O O . ARG A 1 178 ? 26.575 -1.976 -51.071 1.00 97.88 178 ARG A O 1
ATOM 1395 N N . VAL A 1 179 ? 25.354 -0.357 -50.124 1.00 98.12 179 VAL A N 1
ATOM 1396 C CA . VAL A 1 179 ? 25.610 0.630 -51.191 1.00 98.12 179 VAL A CA 1
ATOM 1397 C C . VAL A 1 179 ? 27.089 1.018 -51.228 1.00 98.12 179 VAL A C 1
ATOM 1399 O O . VAL A 1 179 ? 27.688 1.017 -52.303 1.00 98.12 179 VAL A O 1
ATOM 1402 N N . VAL A 1 180 ? 27.702 1.291 -50.074 1.00 98.25 180 VAL A N 1
ATOM 1403 C CA . VAL A 1 180 ? 29.136 1.608 -49.983 1.00 98.25 180 VAL A CA 1
ATOM 1404 C C . VAL A 1 180 ? 29.990 0.453 -50.515 1.00 98.25 180 VAL A C 1
ATOM 1406 O O . VAL A 1 180 ? 30.876 0.684 -51.335 1.00 98.25 180 VAL A O 1
ATOM 1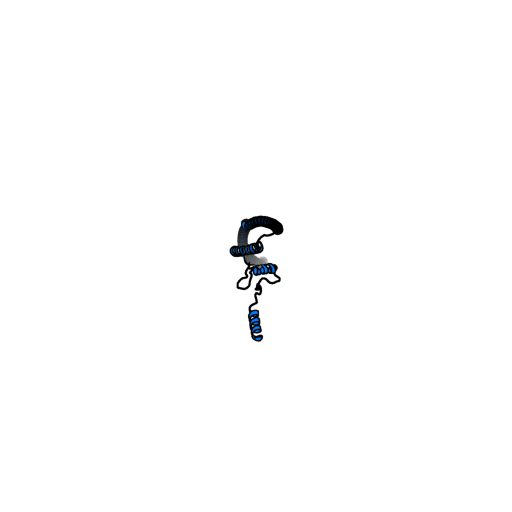409 N N . GLU A 1 181 ? 29.692 -0.789 -50.134 1.00 97.94 181 GLU A N 1
ATOM 1410 C CA . GLU A 1 181 ? 30.393 -1.976 -50.644 1.00 97.94 181 GLU A CA 1
ATOM 1411 C C . GLU A 1 181 ? 30.271 -2.102 -52.171 1.00 97.94 181 GLU A C 1
ATOM 1413 O O . GLU A 1 181 ? 31.280 -2.242 -52.864 1.00 97.94 181 GLU A O 1
ATOM 1418 N N . ASN A 1 182 ? 29.058 -1.964 -52.715 1.00 97.88 182 ASN A N 1
ATOM 1419 C CA . ASN A 1 182 ? 28.820 -2.036 -54.158 1.00 97.88 182 ASN A CA 1
ATOM 1420 C C . ASN A 1 182 ? 29.562 -0.935 -54.930 1.00 97.88 182 ASN A C 1
ATOM 1422 O O . ASN A 1 182 ? 30.224 -1.223 -55.926 1.00 97.88 182 ASN A O 1
ATOM 1426 N N . THR A 1 183 ? 29.496 0.313 -54.460 1.00 97.12 183 THR A N 1
ATOM 1427 C CA . THR A 1 183 ? 30.212 1.436 -55.095 1.00 97.12 183 THR A CA 1
ATOM 1428 C C . THR A 1 183 ? 31.732 1.265 -55.020 1.00 97.12 183 THR A C 1
ATOM 1430 O O . THR A 1 183 ? 32.439 1.593 -55.973 1.00 97.12 183 THR A O 1
ATOM 1433 N N . GLY A 1 184 ? 32.250 0.685 -53.932 1.00 97.75 184 GLY A N 1
ATOM 1434 C CA . GLY A 1 184 ? 33.662 0.322 -53.810 1.00 97.75 184 GLY A CA 1
ATOM 1435 C C . GLY A 1 184 ? 34.095 -0.710 -54.855 1.00 97.75 184 GLY A C 1
ATOM 1436 O O . GLY A 1 184 ? 35.139 -0.542 -55.493 1.00 97.75 184 GLY A O 1
ATOM 1437 N N . LEU A 1 185 ? 33.277 -1.742 -55.087 1.00 97.69 185 LEU A N 1
ATOM 1438 C CA . LEU A 1 185 ? 33.518 -2.740 -56.138 1.00 97.69 185 LEU A CA 1
ATOM 1439 C C . LEU A 1 185 ? 33.458 -2.120 -57.544 1.00 97.69 185 LEU A C 1
ATOM 1441 O O . LEU A 1 185 ? 34.317 -2.412 -58.382 1.00 97.69 185 LEU A O 1
ATOM 1445 N N . GLU A 1 186 ? 32.493 -1.233 -57.805 1.00 97.81 186 GLU A N 1
ATOM 1446 C CA . GLU A 1 186 ? 32.404 -0.496 -59.073 1.00 97.81 186 GLU A CA 1
ATOM 1447 C C . GLU A 1 186 ? 33.653 0.354 -59.325 1.00 97.81 186 GLU A C 1
ATOM 1449 O O . GLU A 1 186 ? 34.221 0.304 -60.421 1.00 97.81 186 GLU A O 1
ATOM 1454 N N . TYR A 1 187 ? 34.136 1.071 -58.306 1.00 96.94 187 TYR A N 1
ATOM 1455 C CA . TYR A 1 187 ? 35.361 1.864 -58.400 1.00 96.94 187 TYR A CA 1
ATOM 1456 C C . TYR A 1 187 ? 36.588 0.994 -58.713 1.00 96.94 187 TYR A C 1
ATOM 1458 O O . TYR A 1 187 ? 37.387 1.338 -59.587 1.00 96.94 187 TYR A O 1
ATOM 1466 N N . GLN A 1 188 ? 36.729 -0.165 -58.058 1.00 97.12 188 GLN A N 1
ATOM 1467 C CA . GLN A 1 188 ? 37.820 -1.108 -58.338 1.00 97.12 188 GLN A CA 1
ATOM 1468 C C . GLN A 1 188 ? 37.776 -1.647 -59.775 1.00 97.12 188 GLN A C 1
ATOM 1470 O O . GLN A 1 188 ? 38.818 -1.736 -60.442 1.00 97.12 188 GLN A O 1
ATOM 1475 N N . ASN A 1 189 ? 36.583 -1.977 -60.277 1.00 97.69 189 ASN A N 1
ATOM 1476 C CA . ASN A 1 189 ? 36.404 -2.433 -61.653 1.00 97.69 189 ASN A CA 1
ATOM 1477 C C . ASN A 1 189 ? 36.768 -1.324 -62.652 1.00 97.69 189 ASN A C 1
ATOM 1479 O O . ASN A 1 189 ? 37.549 -1.556 -63.579 1.00 97.69 189 ASN A O 1
ATOM 1483 N N . LEU A 1 190 ? 36.280 -0.100 -62.426 1.00 97.38 190 LEU A N 1
ATOM 1484 C CA . LEU A 1 190 ? 36.582 1.051 -63.276 1.00 97.38 190 LEU A CA 1
ATOM 1485 C C . LEU A 1 190 ? 38.082 1.373 -63.287 1.00 97.38 190 LEU A C 1
ATOM 1487 O O . LEU A 1 190 ? 38.654 1.591 -64.355 1.00 97.38 190 LEU A O 1
ATOM 1491 N N . ASN A 1 191 ? 38.748 1.326 -62.131 1.00 97.50 191 ASN A N 1
ATOM 1492 C CA . ASN A 1 191 ? 40.196 1.507 -62.039 1.00 97.50 191 ASN A CA 1
ATOM 1493 C C . ASN A 1 191 ? 40.954 0.434 -62.842 1.00 97.50 191 ASN A C 1
ATOM 1495 O O . ASN A 1 191 ? 41.868 0.747 -63.605 1.00 97.50 191 ASN A O 1
ATOM 1499 N N . THR A 1 192 ? 40.526 -0.828 -62.748 1.00 97.62 192 THR A N 1
ATOM 1500 C CA . THR A 1 192 ? 41.095 -1.931 -63.541 1.00 97.62 192 THR A CA 1
ATOM 1501 C C . THR A 1 192 ? 40.902 -1.702 -65.045 1.00 97.62 192 THR A C 1
ATOM 1503 O O . THR A 1 192 ? 41.817 -1.936 -65.840 1.00 97.62 192 THR A O 1
ATOM 1506 N N . GLN A 1 193 ? 39.726 -1.226 -65.465 1.00 96.94 193 GLN A N 1
ATOM 1507 C CA . GLN A 1 193 ? 39.464 -0.870 -66.862 1.00 96.94 193 GLN A CA 1
ATOM 1508 C C . GLN A 1 193 ? 40.341 0.294 -67.331 1.00 96.94 193 GLN A C 1
ATOM 1510 O O . GLN A 1 193 ? 40.915 0.221 -68.420 1.00 96.94 193 GLN A O 1
ATOM 1515 N N . HIS A 1 194 ? 40.494 1.331 -66.506 1.00 97.06 194 HIS A N 1
ATOM 1516 C CA . HIS A 1 194 ? 41.342 2.479 -66.805 1.00 97.06 194 HIS A CA 1
ATOM 1517 C C . HIS A 1 194 ? 42.813 2.066 -66.974 1.00 97.06 194 HIS A C 1
ATOM 1519 O O . HIS A 1 194 ? 43.452 2.444 -67.956 1.00 97.06 194 HIS A O 1
ATOM 1525 N N . GLN A 1 195 ? 43.332 1.200 -66.097 1.00 96.69 195 GLN A N 1
ATOM 1526 C CA . GLN A 1 195 ? 44.680 0.636 -66.233 1.00 96.69 195 GLN A CA 1
ATOM 1527 C C . GLN A 1 195 ? 44.859 -0.148 -67.544 1.00 96.69 195 GLN A C 1
ATOM 1529 O O . GLN A 1 195 ? 45.840 0.067 -68.259 1.00 96.69 195 GLN A O 1
ATOM 1534 N N . LYS A 1 196 ? 43.896 -1.009 -67.906 1.00 96.50 196 LYS A N 1
ATOM 1535 C CA . LYS A 1 196 ? 43.912 -1.739 -69.189 1.00 96.50 196 LYS A CA 1
ATOM 1536 C C . LYS A 1 196 ? 43.887 -0.792 -70.390 1.00 96.50 196 LYS A C 1
ATOM 1538 O O . LYS A 1 196 ? 44.564 -1.050 -71.386 1.00 96.50 196 LYS A O 1
ATOM 1543 N N . LEU A 1 197 ? 43.111 0.289 -70.321 1.00 96.81 197 LEU A N 1
ATOM 1544 C CA . LEU A 1 197 ? 43.055 1.292 -71.383 1.00 96.81 197 LEU A CA 1
ATOM 1545 C C . LEU A 1 197 ? 44.395 2.021 -71.526 1.00 96.81 197 LEU A C 1
ATOM 1547 O O . LEU A 1 197 ? 44.910 2.106 -72.638 1.00 96.81 197 LEU A O 1
ATOM 1551 N N . ASN A 1 198 ? 44.999 2.459 -70.419 1.00 96.12 198 ASN A N 1
ATOM 1552 C CA . ASN A 1 198 ? 46.318 3.098 -70.428 1.00 96.12 198 ASN A CA 1
ATOM 1553 C C . ASN A 1 198 ? 47.394 2.166 -71.001 1.00 96.12 198 ASN A C 1
ATOM 1555 O O . ASN A 1 198 ? 48.223 2.597 -71.799 1.00 96.12 198 ASN A O 1
ATOM 1559 N N . GLN A 1 199 ? 47.341 0.869 -70.679 1.00 95.25 199 GLN A N 1
ATOM 1560 C CA . GLN A 1 199 ? 48.227 -0.124 -71.286 1.00 95.25 199 GLN A CA 1
ATOM 1561 C C . GLN A 1 199 ? 48.045 -0.197 -72.813 1.00 95.25 199 GLN A C 1
ATOM 1563 O O . GLN A 1 199 ? 49.034 -0.182 -73.545 1.00 95.25 199 GLN A O 1
ATOM 1568 N N . LYS A 1 200 ? 46.799 -0.226 -73.313 1.00 96.06 200 LYS A N 1
ATOM 1569 C CA . LYS A 1 200 ? 46.515 -0.209 -74.761 1.00 96.06 200 LYS A CA 1
ATOM 1570 C C . LYS A 1 200 ? 47.016 1.069 -75.436 1.00 96.06 200 LYS A C 1
ATOM 1572 O O . LYS A 1 200 ? 47.617 0.983 -76.504 1.00 96.06 200 LYS A O 1
ATOM 1577 N N . VAL A 1 201 ? 46.790 2.233 -74.823 1.00 96.44 201 VAL A N 1
ATOM 1578 C CA . VAL A 1 201 ? 47.267 3.528 -75.337 1.00 96.44 201 VAL A CA 1
ATOM 1579 C C . VAL A 1 201 ? 48.794 3.540 -75.428 1.00 96.44 201 VAL A C 1
ATOM 1581 O O . VAL A 1 201 ? 49.328 3.898 -76.474 1.00 96.44 201 VAL A O 1
ATOM 1584 N N . ASN A 1 202 ? 49.499 3.067 -74.397 1.00 94.12 202 ASN A N 1
ATOM 1585 C CA . ASN A 1 202 ? 50.962 2.980 -74.411 1.00 94.12 202 ASN A CA 1
ATOM 1586 C C . ASN A 1 202 ? 51.486 2.059 -75.523 1.00 94.12 202 ASN A C 1
ATOM 1588 O O . ASN A 1 202 ? 52.455 2.405 -76.197 1.00 94.12 202 ASN A O 1
ATOM 1592 N N . ILE A 1 203 ? 50.830 0.916 -75.756 1.00 94.94 203 ILE A N 1
ATOM 1593 C CA . ILE A 1 203 ? 51.178 0.018 -76.868 1.00 94.94 203 ILE A CA 1
ATOM 1594 C C . ILE A 1 203 ? 50.977 0.726 -78.215 1.00 94.94 203 ILE A C 1
ATOM 1596 O O . ILE A 1 203 ? 51.871 0.689 -79.058 1.00 94.94 203 ILE A O 1
ATOM 1600 N N . LEU A 1 204 ? 49.840 1.403 -78.419 1.00 93.62 204 LEU A N 1
ATOM 1601 C CA . LEU A 1 204 ? 49.552 2.133 -79.661 1.00 93.62 204 LEU A CA 1
ATOM 1602 C C . LEU A 1 204 ? 50.557 3.261 -79.922 1.00 93.62 204 LEU A C 1
ATOM 1604 O O . LEU A 1 204 ? 51.032 3.399 -81.048 1.00 93.62 204 LEU A O 1
ATOM 1608 N N . LEU A 1 205 ? 50.920 4.029 -78.891 1.00 92.62 205 LEU A N 1
ATOM 1609 C CA . LEU A 1 205 ? 51.951 5.065 -78.989 1.00 92.62 205 LEU A CA 1
ATOM 1610 C C . LEU A 1 205 ? 53.315 4.468 -79.364 1.00 92.62 205 LEU A C 1
ATOM 1612 O O . LEU A 1 205 ? 54.002 5.013 -80.227 1.00 92.62 205 LEU A O 1
ATOM 1616 N N . GLY A 1 206 ? 53.683 3.323 -78.779 1.00 90.19 206 GLY A N 1
ATOM 1617 C CA . GLY A 1 206 ? 54.905 2.599 -79.136 1.00 90.19 206 GLY A CA 1
ATOM 1618 C C . GLY A 1 206 ? 54.918 2.121 -80.593 1.00 90.19 206 GLY A C 1
ATOM 1619 O O . GLY A 1 206 ? 55.914 2.304 -81.292 1.00 90.19 206 GLY A O 1
ATOM 1620 N N . VAL A 1 207 ? 53.802 1.571 -81.086 1.00 90.81 207 VAL A N 1
ATOM 1621 C CA . VAL A 1 207 ? 53.659 1.160 -82.496 1.00 90.81 207 VAL A CA 1
ATOM 1622 C C . VAL A 1 207 ? 53.744 2.366 -83.437 1.00 90.81 207 VAL A C 1
ATOM 1624 O O . VAL A 1 207 ? 54.432 2.293 -84.453 1.00 90.81 207 VAL A O 1
ATOM 1627 N N . ALA A 1 208 ? 53.099 3.486 -83.098 1.00 89.19 208 ALA A N 1
ATOM 1628 C CA . ALA A 1 208 ? 53.167 4.714 -83.891 1.00 89.19 208 ALA A CA 1
ATOM 1629 C C . ALA A 1 208 ? 54.599 5.278 -83.961 1.00 89.19 208 ALA A C 1
ATOM 1631 O O . ALA A 1 208 ? 55.050 5.677 -85.036 1.00 89.19 208 ALA A O 1
ATOM 1632 N N . ALA A 1 209 ? 55.333 5.253 -82.843 1.00 88.06 209 ALA A N 1
ATOM 1633 C CA . ALA A 1 209 ? 56.741 5.640 -82.800 1.00 88.06 209 ALA A CA 1
ATOM 1634 C C . ALA A 1 209 ? 57.628 4.701 -83.638 1.00 88.06 209 ALA A C 1
ATOM 1636 O O . ALA A 1 209 ? 58.503 5.162 -84.365 1.00 88.06 209 ALA A O 1
ATOM 1637 N N . ALA A 1 210 ? 57.389 3.387 -83.601 1.00 85.44 210 ALA A N 1
ATOM 1638 C CA . ALA A 1 210 ? 58.116 2.444 -84.451 1.00 85.44 210 ALA A CA 1
ATOM 1639 C C . ALA A 1 210 ? 57.825 2.675 -85.947 1.00 85.44 210 ALA A C 1
ATOM 1641 O O . ALA A 1 210 ? 58.744 2.679 -86.767 1.00 85.44 210 ALA A O 1
ATOM 1642 N N . ALA A 1 211 ? 56.562 2.924 -86.308 1.00 84.31 211 ALA A N 1
ATOM 1643 C CA . ALA A 1 211 ? 56.160 3.195 -87.686 1.00 84.31 211 ALA A CA 1
ATOM 1644 C C . ALA A 1 211 ? 56.802 4.477 -88.251 1.00 84.31 211 ALA A C 1
ATOM 1646 O O . ALA A 1 211 ? 57.231 4.484 -89.406 1.00 84.31 211 ALA A O 1
ATOM 1647 N N . SER A 1 212 ? 56.925 5.544 -87.451 1.00 83.81 212 SER A N 1
ATOM 1648 C CA . SER A 1 212 ? 57.575 6.790 -87.889 1.00 83.81 212 SER A CA 1
ATOM 1649 C C . SER A 1 212 ? 59.085 6.627 -88.108 1.00 83.81 212 SER A C 1
ATOM 1651 O O . SER A 1 212 ? 59.632 7.182 -89.067 1.00 83.81 212 SER A O 1
ATOM 1653 N N . VAL A 1 213 ? 59.755 5.812 -87.287 1.00 83.69 213 VAL A N 1
ATOM 1654 C CA . VAL A 1 213 ? 61.169 5.447 -87.479 1.00 83.69 213 VAL A CA 1
ATOM 1655 C C . VAL A 1 213 ? 61.355 4.652 -88.774 1.00 83.69 213 VAL A C 1
ATOM 1657 O O . VAL A 1 213 ? 62.234 4.967 -89.572 1.00 83.69 213 VAL A O 1
ATOM 1660 N N . VAL A 1 214 ? 60.498 3.662 -89.043 1.00 83.69 214 VAL A N 1
ATOM 1661 C CA . VAL A 1 214 ? 60.570 2.883 -90.293 1.00 83.69 214 VAL A CA 1
ATOM 1662 C C . VAL A 1 214 ? 60.334 3.774 -91.517 1.00 83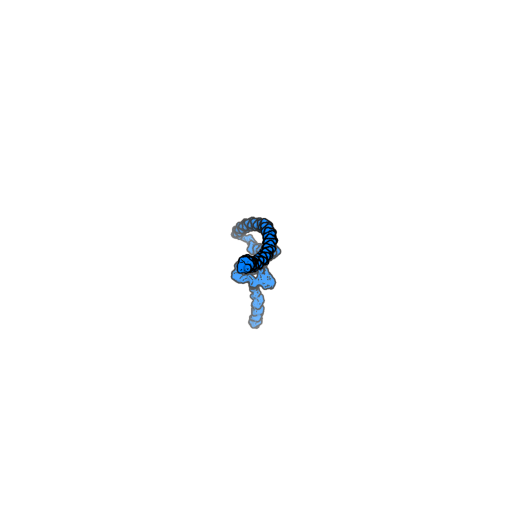.69 214 VAL A C 1
ATOM 1664 O O . VAL A 1 214 ? 61.070 3.670 -92.498 1.00 83.69 214 VAL A O 1
ATOM 1667 N N . ALA A 1 215 ? 59.359 4.687 -91.459 1.00 80.44 215 ALA A N 1
ATOM 1668 C CA . ALA A 1 215 ? 59.077 5.617 -92.552 1.00 80.44 215 ALA A CA 1
ATOM 1669 C C . ALA A 1 215 ? 60.256 6.567 -92.839 1.00 80.44 215 ALA A C 1
ATOM 1671 O O . ALA A 1 215 ? 60.605 6.782 -93.999 1.00 80.44 215 ALA A O 1
ATOM 1672 N N . THR A 1 216 ? 60.909 7.103 -91.803 1.00 80.56 216 THR A N 1
ATOM 1673 C CA . THR A 1 216 ? 62.073 7.995 -91.965 1.00 80.56 216 THR A CA 1
ATOM 1674 C C . THR A 1 216 ? 63.301 7.262 -92.504 1.00 80.56 216 THR A C 1
ATOM 1676 O O . THR A 1 216 ? 63.948 7.764 -93.425 1.00 80.56 216 THR A O 1
ATOM 1679 N N . VAL A 1 217 ? 63.589 6.051 -92.013 1.00 79.69 217 VAL A N 1
ATOM 1680 C CA . VAL A 1 217 ? 64.679 5.209 -92.541 1.00 79.69 217 VAL A CA 1
ATOM 1681 C C . VAL A 1 217 ? 64.410 4.796 -93.993 1.00 79.69 217 VAL A C 1
ATOM 1683 O O . VAL A 1 217 ? 65.305 4.893 -94.833 1.00 79.69 217 VAL A O 1
ATOM 1686 N N . GLY A 1 218 ? 63.179 4.394 -94.322 1.00 75.69 218 GLY A N 1
ATOM 1687 C CA . GLY A 1 218 ? 62.791 4.007 -95.682 1.00 75.69 218 GLY A CA 1
ATOM 1688 C C . GLY A 1 218 ? 62.887 5.155 -96.692 1.00 75.69 218 GLY A C 1
ATOM 1689 O O . GLY A 1 218 ? 63.388 4.960 -97.804 1.00 75.69 218 GLY A O 1
ATOM 1690 N N . LEU A 1 219 ? 62.478 6.368 -96.300 1.00 76.00 219 LEU A N 1
ATOM 1691 C CA . LEU A 1 219 ? 62.666 7.573 -97.115 1.00 76.00 219 LEU A CA 1
ATOM 1692 C C . LEU A 1 219 ? 64.153 7.897 -97.302 1.00 76.00 219 LEU A C 1
ATOM 1694 O O . LEU A 1 219 ? 64.578 8.142 -98.429 1.00 76.00 219 LEU A O 1
ATOM 1698 N N . GLY A 1 220 ? 64.957 7.829 -96.236 1.00 74.69 220 GLY A N 1
ATOM 1699 C CA . GLY A 1 220 ? 66.405 8.045 -96.317 1.00 74.69 220 GLY A CA 1
ATOM 1700 C C . GLY A 1 220 ? 67.101 7.060 -97.260 1.00 74.69 220 GLY A C 1
ATOM 1701 O O . GLY A 1 220 ? 67.907 7.467 -98.097 1.00 74.69 220 GLY A O 1
ATOM 1702 N N . MET A 1 221 ? 66.739 5.778 -97.194 1.00 75.44 221 MET A N 1
ATOM 1703 C CA . MET A 1 221 ? 67.296 4.745 -98.071 1.00 75.44 221 MET A CA 1
ATOM 1704 C C . MET A 1 221 ? 66.854 4.918 -99.532 1.00 75.44 221 MET A C 1
ATOM 1706 O O . MET A 1 221 ? 67.658 4.731 -100.442 1.00 75.44 221 MET A O 1
ATOM 1710 N N . SER A 1 222 ? 65.607 5.337 -99.766 1.00 74.44 222 SER A N 1
ATOM 1711 C CA . SER A 1 222 ? 65.099 5.628 -101.116 1.00 74.44 222 SER A CA 1
ATOM 1712 C C . SER A 1 222 ? 65.804 6.832 -101.748 1.00 74.44 222 SER A C 1
ATOM 1714 O O . SER A 1 222 ? 66.166 6.782 -102.921 1.00 74.44 222 SER A O 1
ATOM 1716 N N . ILE A 1 223 ? 66.056 7.890 -100.968 1.00 72.06 223 ILE A N 1
ATOM 1717 C CA . ILE A 1 223 ? 66.835 9.060 -101.408 1.00 72.06 223 ILE A CA 1
ATOM 1718 C C . ILE A 1 223 ? 68.285 8.656 -101.706 1.00 72.06 223 ILE A C 1
ATOM 1720 O O . ILE A 1 223 ? 68.831 9.048 -102.735 1.00 72.06 223 ILE A O 1
ATOM 1724 N N . TYR A 1 224 ? 68.896 7.835 -100.848 1.00 73.19 224 TYR A N 1
ATOM 1725 C CA . TYR A 1 224 ? 70.264 7.347 -101.040 1.00 73.19 224 TYR A CA 1
ATOM 1726 C C . TYR A 1 224 ? 70.418 6.524 -102.329 1.00 73.19 224 TYR A C 1
ATOM 1728 O O . TYR A 1 224 ? 71.361 6.742 -103.090 1.00 73.19 224 TYR A O 1
ATOM 1736 N N . LEU A 1 225 ? 69.464 5.631 -102.614 1.00 70.69 225 LEU A N 1
ATOM 1737 C CA . LEU A 1 225 ? 69.440 4.831 -103.843 1.00 70.69 225 LEU A CA 1
ATOM 1738 C C . LEU A 1 225 ? 69.186 5.671 -105.105 1.00 70.69 225 LEU A C 1
ATOM 1740 O O . LEU A 1 225 ? 69.687 5.323 -106.171 1.00 70.69 225 LEU A O 1
ATOM 1744 N N . LEU A 1 226 ? 68.440 6.777 -105.003 1.00 69.00 226 LEU A N 1
ATOM 1745 C CA . LEU A 1 226 ? 68.270 7.719 -106.115 1.00 69.00 226 LEU A CA 1
ATOM 1746 C C . LEU A 1 226 ? 69.543 8.532 -106.395 1.00 69.00 226 LEU A C 1
ATOM 1748 O O . LEU A 1 226 ? 69.800 8.865 -107.543 1.00 69.00 226 LEU A O 1
ATOM 1752 N N . ALA A 1 227 ? 70.326 8.851 -105.361 1.00 68.94 227 ALA A N 1
ATOM 1753 C CA . ALA A 1 227 ? 71.560 9.630 -105.480 1.00 68.94 227 ALA A CA 1
ATOM 1754 C C . ALA A 1 227 ? 72.778 8.811 -105.961 1.00 68.94 227 ALA A C 1
ATOM 1756 O O . ALA A 1 227 ? 73.805 9.393 -106.298 1.00 68.94 227 ALA A O 1
ATOM 1757 N N . THR A 1 228 ? 72.688 7.476 -105.963 1.00 67.56 228 THR A N 1
ATOM 1758 C CA . THR A 1 228 ? 73.765 6.551 -106.381 1.00 67.56 228 THR A CA 1
ATOM 1759 C C . THR A 1 228 ? 73.540 5.911 -107.758 1.00 67.56 228 THR A C 1
ATOM 1761 O O . THR A 1 228 ? 74.315 5.042 -108.162 1.00 67.56 228 THR A O 1
ATOM 1764 N N . ARG A 1 229 ? 72.513 6.350 -108.492 1.00 52.06 229 ARG A N 1
ATOM 1765 C CA . ARG A 1 229 ? 72.292 6.058 -109.916 1.00 52.06 229 ARG A CA 1
ATOM 1766 C C . ARG A 1 229 ? 72.688 7.251 -110.773 1.00 52.06 229 ARG A C 1
ATOM 1768 O O . ARG A 1 229 ? 73.159 6.991 -111.899 1.00 52.06 229 ARG A O 1
#

Sequence (229 aa):
MKKTMLGVCLLCLSVAIFGVIPLKDVTPSHWAYESVQYLIEKGILTGLPDGSFQGEAYLTRYQFSVAMYKAFQLLERNAFPGEVTSTQDLSTINFQVSTLKGLVETIAAKMERMGRDYQDLAKQIDQVGTNTELVNQVAQTSQLLSGLETRVIDLELENDSVISKLAALERQLTDHRRVVENTGLEYQNLNTQHQKLNQKVNILLGVAAAASVVATVGLGMSIYLLATR

Secondary structure (DSSP, 8-state):
-HHHHHHHHHHHHTT--------TT--TTSTTHHHHHHHHHTTSS---TTS---TTSPPPHHHHHHHHHHHHHHHHHHH--S----HHHHHHHHHHHHHHHHHHHHHHHHHHHHHHHHHHHHHHHHHHHTTHHHHHHHHHHHHHHHHHHHHHHHHHHHHHHHHHHHHHHHHHHHHHHHHHHHHHHHHHHHHHHHHHHHHHHHHHHHHHHHHHHHHHHHHHHHHHHHHT-

Foldseek 3Di:
DVVVVVVVVVVVVVPPPPDQLQQPPQDPPHPCNVVQSVLVVLVLDDADPVRHNPPVDDDDPVNVVSSVVSVVVVCVVVVQDDDDDDPVVVVVVVVVVVVVVVVVVVVVVVVVVVVVVVVVVVVVVVVVVVCVVVVVVVVVVVVVVVVVVVVVVVVVVVVVVVVVVVVVVVVVVVVVVVVVVVVVVVVVVVVVVVVVVVVVVVVVVVVVVVVVVVVVVVVVVVVVVVVVD

Radius of gyration: 64.13 Å; chains: 1; bounding box: 127×69×182 Å

pLDDT: mean 84.36, std 14.32, range [46.0, 98.38]